Protein AF-A0A1V4U9R3-F1 (afdb_monomer_lite)

Sequence (187 aa):
MICIALEIGVHLFLRTAIGYTHIFYVLLVLAAVWYYQKALYVAGALVAATLATSLFVGDFTWATLLRAAMFLIVTWIVAQISEERDRAKAEILVQKSAIEEKHYVLVGYLAEVALRMKNPIQILHDNMAALLLQLQGDKPDIDSVKMDLAVQISHAEQIMANFRDLNQAIVEEREEIPVAYRDFLTR

Foldseek 3Di:
DVVLVVVVVCLVPDPDDPPPLVVVLVVLLVLLLPPQPVSLVVLVVVLVSLVVSCVVVVVPDPVSVVSSVVSNVSSVVSSVVNVVVVVVVVVVVVVVVVVVVLVVLVVVVVVVVVVVVVVLVVVLVVLVVVLVVLVPDPDRPVVVSVVSVVVSVVSVVVVVVVVVVVVVQCVVCVPDSRPVSVVVVVD

Structure (mmCIF, N/CA/C/O backbone):
data_AF-A0A1V4U9R3-F1
#
_entry.id   AF-A0A1V4U9R3-F1
#
loop_
_atom_site.group_PDB
_atom_site.id
_atom_site.type_symbol
_atom_site.label_atom_id
_atom_site.label_alt_id
_atom_site.label_comp_id
_atom_site.label_asym_id
_atom_site.label_entity_id
_atom_site.label_seq_id
_atom_site.pdbx_PDB_ins_code
_atom_site.Cartn_x
_atom_site.Cartn_y
_atom_site.Cartn_z
_atom_site.occupancy
_atom_site.B_iso_or_equiv
_atom_site.auth_seq_id
_atom_site.auth_comp_id
_atom_site.auth_asym_id
_atom_site.auth_atom_id
_atom_site.pdbx_PDB_model_num
ATOM 1 N N . MET A 1 1 ? 8.422 4.947 -38.667 1.00 43.16 1 MET A N 1
ATOM 2 C CA . MET A 1 1 ? 8.121 5.536 -39.992 1.00 43.16 1 MET A CA 1
ATOM 3 C C . MET A 1 1 ? 8.558 6.996 -40.082 1.00 43.16 1 MET A C 1
ATOM 5 O O . MET A 1 1 ? 9.389 7.286 -40.927 1.00 43.16 1 MET A O 1
ATOM 9 N N . ILE A 1 2 ? 8.110 7.890 -39.188 1.00 50.12 2 ILE A N 1
ATOM 10 C CA . ILE A 1 2 ? 8.485 9.324 -39.219 1.00 50.12 2 ILE A CA 1
ATOM 11 C C . ILE A 1 2 ? 10.000 9.554 -39.020 1.00 50.12 2 ILE A C 1
ATOM 13 O O . ILE A 1 2 ? 10.586 10.338 -39.756 1.00 50.12 2 ILE A O 1
ATOM 17 N N . CYS A 1 3 ? 10.666 8.820 -38.118 1.00 45.16 3 CYS A N 1
ATOM 18 C CA . CYS A 1 3 ? 12.115 8.977 -37.902 1.00 45.16 3 CYS A CA 1
ATOM 19 C C . CYS A 1 3 ? 12.976 8.598 -39.118 1.00 45.16 3 CYS A C 1
ATOM 21 O O . CYS A 1 3 ? 13.955 9.279 -39.393 1.00 45.16 3 CYS A O 1
ATOM 23 N N . ILE A 1 4 ? 12.594 7.554 -39.864 1.00 52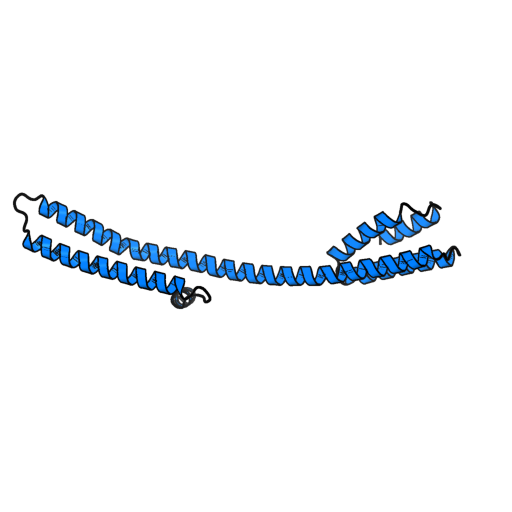.34 4 ILE A N 1
ATOM 24 C CA . ILE A 1 4 ? 13.351 7.072 -41.036 1.00 52.34 4 ILE A CA 1
ATOM 25 C C . ILE A 1 4 ? 13.233 8.075 -42.194 1.00 52.34 4 ILE A C 1
ATOM 27 O O . ILE A 1 4 ? 14.216 8.384 -42.859 1.00 52.34 4 ILE A O 1
ATOM 31 N N . ALA A 1 5 ? 12.036 8.634 -42.405 1.00 58.09 5 ALA A N 1
ATOM 32 C CA . ALA A 1 5 ? 11.817 9.664 -43.418 1.00 58.09 5 ALA A CA 1
ATOM 33 C C . ALA A 1 5 ? 12.579 10.964 -43.099 1.00 58.09 5 ALA A C 1
ATOM 35 O O . ALA A 1 5 ? 13.109 11.608 -44.003 1.00 58.09 5 ALA A O 1
ATOM 36 N N . LEU A 1 6 ? 12.672 11.324 -41.814 1.00 52.56 6 LEU A N 1
ATOM 37 C CA . LEU A 1 6 ? 13.410 12.503 -41.363 1.00 52.56 6 LEU A CA 1
ATOM 38 C C . LEU A 1 6 ? 14.927 12.331 -41.544 1.00 52.56 6 LEU A C 1
ATOM 40 O O . LEU A 1 6 ? 15.599 13.248 -42.007 1.00 52.56 6 LEU A O 1
ATOM 44 N N . GLU A 1 7 ? 15.457 11.148 -41.234 1.00 53.81 7 GLU A N 1
ATOM 45 C CA . GLU A 1 7 ? 16.880 10.827 -41.376 1.00 53.81 7 GLU A CA 1
ATOM 46 C C . GLU A 1 7 ? 17.336 10.891 -42.841 1.00 53.81 7 GLU A C 1
ATOM 48 O O . GLU A 1 7 ? 18.337 11.536 -43.152 1.00 53.81 7 GLU A O 1
ATOM 53 N N . ILE A 1 8 ? 16.547 10.320 -43.757 1.00 57.16 8 ILE A N 1
ATOM 54 C CA . ILE A 1 8 ? 16.810 10.366 -45.203 1.00 57.16 8 ILE A CA 1
ATOM 55 C C . ILE A 1 8 ? 16.731 11.804 -45.737 1.00 57.16 8 ILE A C 1
ATOM 57 O O . ILE A 1 8 ? 17.594 12.226 -46.508 1.00 57.16 8 ILE A O 1
ATOM 61 N N . GLY A 1 9 ? 15.728 12.579 -45.307 1.00 55.88 9 GLY A N 1
ATOM 62 C CA . GLY A 1 9 ? 15.555 13.967 -45.741 1.00 55.88 9 GLY A CA 1
ATOM 63 C C . GLY A 1 9 ? 16.692 14.889 -45.292 1.00 55.88 9 GLY A C 1
ATOM 64 O O . GLY A 1 9 ? 17.119 15.759 -46.047 1.00 55.88 9 GLY A O 1
ATOM 65 N N . VAL A 1 10 ? 17.230 14.682 -44.089 1.00 53.00 10 VAL A N 1
ATOM 66 C CA . VAL A 1 10 ? 18.300 15.531 -43.545 1.00 53.00 10 VAL A CA 1
ATOM 67 C C . VAL A 1 10 ? 19.664 15.174 -44.132 1.00 53.00 10 VAL A C 1
ATOM 69 O O . VAL A 1 10 ? 20.443 16.076 -44.443 1.00 53.00 10 VAL A O 1
ATOM 72 N N . HIS A 1 11 ? 19.934 13.885 -44.366 1.00 55.09 11 HIS A N 1
ATOM 73 C CA . HIS A 1 11 ? 21.211 13.427 -44.921 1.00 55.09 11 HIS A CA 1
ATOM 74 C C . HIS A 1 11 ? 21.429 13.851 -46.384 1.00 55.09 11 HIS A C 1
ATOM 76 O O . HIS A 1 11 ? 22.573 13.973 -46.822 1.00 55.09 11 HIS A O 1
ATOM 82 N N . LEU A 1 12 ? 20.343 14.097 -47.129 1.00 51.84 12 LEU A N 1
ATOM 83 C CA . LEU A 1 12 ? 20.382 14.610 -48.502 1.00 51.84 12 LEU A CA 1
ATOM 84 C C . LEU A 1 12 ? 20.491 16.143 -48.584 1.00 51.84 12 LEU A C 1
ATOM 86 O O . LEU A 1 12 ? 20.897 16.648 -49.628 1.00 51.84 12 LEU A O 1
ATOM 90 N N . PHE A 1 13 ? 20.152 16.886 -47.519 1.00 46.72 13 PHE A N 1
ATOM 91 C CA . PHE A 1 13 ? 20.017 18.349 -47.588 1.00 46.72 13 PHE A CA 1
ATOM 92 C C . PHE A 1 13 ? 21.082 19.135 -46.800 1.00 46.72 13 PHE A C 1
ATOM 94 O O . PHE A 1 13 ? 21.494 20.199 -47.259 1.00 46.72 13 PHE A O 1
ATOM 101 N N . LEU A 1 14 ? 21.578 18.647 -45.651 1.00 48.94 14 LEU A N 1
ATOM 102 C CA . LEU A 1 14 ? 22.520 19.397 -44.800 1.00 48.94 14 LEU A CA 1
ATOM 103 C C . LEU A 1 14 ? 23.829 18.631 -44.544 1.00 48.94 14 LEU A C 1
ATOM 105 O O . LEU A 1 14 ? 23.926 17.749 -43.695 1.00 48.94 14 LEU A O 1
ATOM 109 N N . ARG A 1 15 ? 24.883 19.049 -45.247 1.00 51.69 15 ARG A N 1
ATOM 110 C CA . ARG A 1 15 ? 26.277 18.596 -45.108 1.00 51.69 15 ARG A CA 1
ATOM 111 C C . ARG A 1 15 ? 26.962 19.194 -43.858 1.00 51.69 15 ARG A C 1
ATOM 113 O O . ARG A 1 15 ? 28.050 19.751 -43.967 1.00 51.69 15 ARG A O 1
ATOM 120 N N . THR A 1 16 ? 26.335 19.145 -42.678 1.00 46.62 16 THR A N 1
ATOM 121 C CA . THR A 1 16 ? 26.906 19.667 -41.414 1.00 46.62 16 THR A CA 1
ATOM 122 C C . THR A 1 16 ? 26.631 18.733 -40.228 1.00 46.62 16 THR A C 1
ATOM 124 O O . THR A 1 16 ? 25.497 18.450 -39.858 1.00 46.62 16 THR A O 1
ATOM 127 N N . ALA A 1 17 ? 27.713 18.228 -39.627 1.00 52.41 17 ALA A N 1
ATOM 128 C CA . ALA A 1 17 ? 27.746 16.931 -38.946 1.00 52.41 17 ALA A CA 1
ATOM 129 C C . ALA A 1 17 ? 27.644 16.932 -37.402 1.00 52.41 17 ALA A C 1
ATOM 131 O O . ALA A 1 17 ? 27.826 15.868 -36.812 1.00 52.41 17 ALA A O 1
ATOM 132 N N . ILE A 1 18 ? 27.400 18.062 -36.718 1.00 47.44 18 ILE A N 1
ATOM 133 C CA . ILE A 1 18 ? 27.723 18.151 -35.270 1.00 47.44 18 ILE A CA 1
ATOM 134 C C . ILE A 1 18 ? 26.517 18.426 -34.348 1.00 47.44 18 ILE A C 1
ATOM 136 O O . ILE A 1 18 ? 26.451 17.847 -33.272 1.00 47.44 18 ILE A O 1
ATOM 140 N N . GLY A 1 19 ? 25.520 19.226 -34.744 1.00 47.97 19 GLY A N 1
ATOM 141 C CA . GLY A 1 19 ? 24.385 19.552 -33.852 1.00 47.97 19 GLY A CA 1
ATOM 142 C C . GLY A 1 19 ? 23.264 18.502 -33.799 1.00 47.97 19 GLY A C 1
ATOM 143 O O . GLY A 1 19 ? 22.462 18.482 -32.869 1.00 47.97 19 GLY A O 1
ATOM 144 N N . TYR A 1 20 ? 23.188 17.626 -34.801 1.00 51.69 20 TYR A N 1
ATOM 145 C CA . TYR A 1 20 ? 21.976 16.856 -35.105 1.00 51.69 20 TYR A CA 1
ATOM 146 C C . TYR A 1 20 ? 21.869 15.514 -34.358 1.00 51.69 20 TYR A C 1
ATOM 148 O O . TYR A 1 20 ? 20.779 14.988 -34.142 1.00 51.69 20 TYR A O 1
ATOM 156 N N . THR A 1 21 ? 22.996 14.969 -33.900 1.00 57.72 21 THR A N 1
ATOM 157 C CA . THR A 1 21 ? 23.057 13.677 -33.198 1.00 57.72 21 THR A CA 1
ATOM 158 C C . THR A 1 21 ? 22.351 13.704 -31.843 1.00 57.72 21 THR A C 1
ATOM 160 O O . THR A 1 21 ? 21.792 12.691 -31.430 1.00 57.72 21 THR A O 1
ATOM 163 N N . HIS A 1 22 ? 22.301 14.862 -31.177 1.00 59.75 22 HIS A N 1
ATOM 164 C CA . HIS A 1 22 ? 21.674 15.020 -29.862 1.00 59.75 22 HIS A CA 1
ATOM 165 C C . HIS A 1 22 ? 20.153 14.838 -29.869 1.00 59.75 22 HIS A C 1
ATOM 167 O O . HIS A 1 22 ? 19.611 14.214 -28.957 1.00 59.75 22 HIS A O 1
ATOM 173 N N . ILE A 1 23 ? 19.466 15.307 -30.915 1.00 62.75 23 ILE A N 1
ATOM 174 C CA . ILE A 1 23 ? 18.005 15.175 -31.035 1.00 62.75 23 ILE A CA 1
ATOM 175 C C . ILE A 1 23 ? 17.612 13.699 -31.198 1.00 62.75 23 ILE A C 1
ATOM 177 O O . ILE A 1 23 ? 16.626 13.242 -30.620 1.00 62.75 23 ILE A O 1
ATOM 181 N N . PHE A 1 24 ? 18.428 12.926 -31.917 1.00 64.00 24 PHE A N 1
ATOM 182 C CA . PHE A 1 24 ? 18.205 11.494 -32.101 1.00 64.00 24 PHE A CA 1
ATOM 183 C C . PHE A 1 24 ? 18.354 10.684 -30.808 1.00 64.00 24 PHE A C 1
ATOM 185 O O . PHE A 1 24 ? 17.592 9.739 -30.610 1.00 64.00 24 PHE A O 1
ATOM 192 N N . TYR A 1 25 ? 19.247 11.078 -29.888 1.00 64.94 25 TYR A N 1
ATOM 193 C CA . TYR A 1 25 ? 19.316 10.441 -28.565 1.00 64.94 25 TYR A CA 1
ATOM 194 C C . TYR A 1 25 ? 18.014 10.609 -27.786 1.00 64.94 25 TYR A C 1
ATOM 196 O O . TYR A 1 25 ? 17.513 9.633 -27.239 1.00 64.94 25 TYR A O 1
ATOM 204 N N . VAL A 1 26 ? 17.429 11.810 -27.771 1.00 67.06 26 VAL 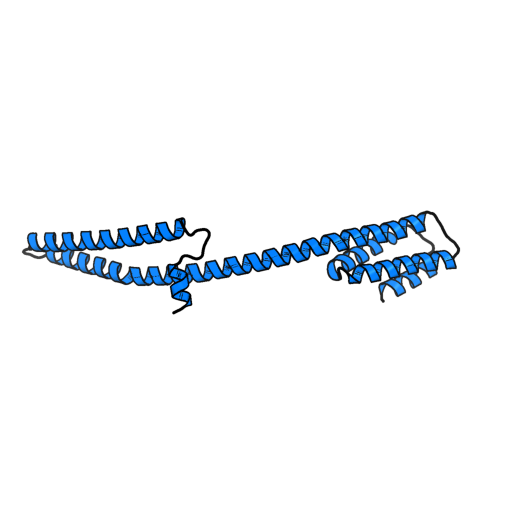A N 1
ATOM 205 C CA . VAL A 1 26 ? 16.173 12.061 -27.044 1.00 67.06 26 VAL A CA 1
ATOM 206 C C . VAL A 1 26 ? 15.026 11.228 -27.622 1.00 67.06 26 VAL A C 1
ATOM 208 O O . VAL A 1 26 ? 14.272 10.621 -26.864 1.00 67.06 26 VAL A O 1
ATOM 211 N N . LEU A 1 27 ? 14.924 11.131 -28.952 1.00 69.06 27 LEU A N 1
ATOM 212 C CA . LEU A 1 27 ? 13.902 10.310 -29.611 1.00 69.06 27 LEU A CA 1
ATOM 213 C C . LEU A 1 27 ? 14.078 8.812 -29.329 1.00 69.06 27 LEU A C 1
ATOM 215 O O . LEU A 1 27 ? 13.090 8.122 -29.084 1.00 69.06 27 LEU A O 1
ATOM 219 N N . LEU A 1 28 ? 15.317 8.311 -29.331 1.00 66.81 28 LEU A N 1
ATOM 220 C CA . LEU A 1 28 ? 15.611 6.910 -29.018 1.00 66.81 28 LEU A CA 1
ATOM 221 C C . LEU A 1 28 ? 15.346 6.581 -27.550 1.00 66.81 28 LEU A C 1
ATOM 223 O O . LEU A 1 28 ? 14.744 5.549 -27.268 1.00 66.81 28 LEU A O 1
ATOM 227 N N . VAL A 1 29 ? 15.728 7.466 -26.626 1.00 68.12 29 VAL A N 1
ATOM 228 C CA . VAL A 1 29 ? 15.437 7.309 -25.194 1.00 68.12 29 VAL A CA 1
ATOM 229 C C . VAL A 1 29 ? 13.927 7.280 -24.966 1.00 68.12 29 VAL A C 1
ATOM 231 O O . VAL A 1 29 ? 13.429 6.382 -24.295 1.00 68.12 29 VAL A O 1
ATOM 234 N N . LEU A 1 30 ? 13.178 8.204 -25.570 1.00 67.12 30 LEU A N 1
ATOM 235 C CA . LEU A 1 30 ? 11.723 8.262 -25.425 1.00 67.12 30 LEU A CA 1
ATOM 236 C C . LEU A 1 30 ? 11.030 7.027 -26.029 1.00 67.12 30 LEU A C 1
ATOM 238 O O . LEU A 1 30 ? 10.098 6.487 -25.435 1.00 67.12 30 LEU A O 1
ATOM 242 N N . ALA A 1 31 ? 11.514 6.538 -27.175 1.00 66.25 31 ALA A N 1
ATOM 243 C CA . ALA A 1 31 ? 11.023 5.306 -27.788 1.00 66.25 31 ALA A CA 1
ATOM 244 C C . ALA A 1 31 ? 11.343 4.061 -26.941 1.00 66.25 31 ALA A C 1
ATOM 246 O O . ALA A 1 31 ? 10.488 3.185 -26.797 1.00 66.25 31 ALA A O 1
ATOM 247 N N . ALA A 1 32 ? 12.543 3.988 -26.361 1.00 66.19 32 ALA A N 1
ATOM 248 C CA . ALA A 1 32 ? 12.971 2.888 -25.501 1.00 66.19 32 ALA A CA 1
ATOM 249 C C . ALA A 1 32 ? 12.182 2.833 -24.184 1.00 66.19 32 ALA A C 1
ATOM 251 O O . ALA A 1 32 ? 11.776 1.749 -23.774 1.00 66.19 32 ALA A O 1
ATOM 252 N N . VAL A 1 33 ? 11.880 3.991 -23.586 1.00 65.88 33 VAL A N 1
ATOM 253 C CA . VAL A 1 33 ? 11.058 4.098 -22.367 1.00 65.88 33 VAL A CA 1
ATOM 254 C C . VAL A 1 33 ? 9.620 3.615 -22.586 1.00 65.88 33 VAL A C 1
ATOM 256 O O . VAL A 1 33 ? 9.011 3.094 -21.659 1.00 65.88 33 VAL A O 1
ATOM 259 N N . TRP A 1 34 ? 9.056 3.773 -23.788 1.00 63.69 34 TRP A N 1
ATOM 260 C CA . TRP A 1 34 ? 7.656 3.405 -24.042 1.00 63.69 34 TRP A CA 1
ATOM 261 C C . TRP A 1 34 ? 7.499 1.991 -24.616 1.00 63.69 34 TRP A C 1
ATOM 263 O O . TRP A 1 34 ? 6.582 1.266 -24.242 1.00 63.69 34 TRP A O 1
ATOM 273 N N . TYR A 1 35 ? 8.360 1.582 -25.551 1.00 63.69 35 TYR A N 1
ATOM 274 C CA . TYR A 1 35 ? 8.131 0.382 -26.370 1.00 63.69 35 TYR A CA 1
ATOM 275 C C . TYR A 1 35 ? 9.051 -0.800 -26.072 1.00 63.69 35 TYR A C 1
ATOM 277 O O . TYR A 1 35 ? 8.957 -1.829 -26.748 1.00 63.69 35 TYR A O 1
ATOM 285 N N . TYR A 1 36 ? 9.886 -0.685 -25.045 1.00 65.56 36 TYR A N 1
ATOM 286 C CA . TYR A 1 36 ? 10.524 -1.805 -24.375 1.00 65.56 36 TYR A CA 1
ATOM 287 C C . TYR A 1 36 ? 11.291 -2.765 -25.316 1.00 65.56 36 TYR A C 1
ATOM 289 O O . TYR A 1 36 ? 12.363 -2.420 -25.811 1.00 65.56 36 TYR A O 1
ATOM 297 N N . GLN A 1 37 ? 10.736 -3.934 -25.665 1.00 58.97 37 GLN A N 1
ATOM 298 C CA . GLN A 1 37 ? 11.368 -4.874 -26.608 1.00 58.97 37 GLN A CA 1
ATOM 299 C C . GLN A 1 37 ? 11.213 -4.479 -28.086 1.00 58.97 37 GLN A C 1
ATOM 301 O O . GLN A 1 37 ? 12.065 -4.802 -28.914 1.00 58.97 37 GLN A O 1
ATOM 306 N N . LYS A 1 38 ? 10.153 -3.746 -28.449 1.00 64.06 38 LYS A N 1
ATOM 307 C CA . LYS A 1 38 ? 9.940 -3.293 -29.836 1.00 64.06 38 LYS A CA 1
ATOM 308 C C . LYS A 1 38 ? 10.831 -2.111 -30.211 1.00 64.06 38 LYS A C 1
ATOM 310 O O . LYS A 1 38 ? 11.093 -1.899 -31.394 1.00 64.06 38 LYS A O 1
ATOM 315 N N . ALA A 1 39 ? 11.340 -1.379 -29.221 1.00 62.47 39 ALA A N 1
ATOM 316 C CA . ALA A 1 39 ? 12.278 -0.281 -29.433 1.00 62.47 39 ALA A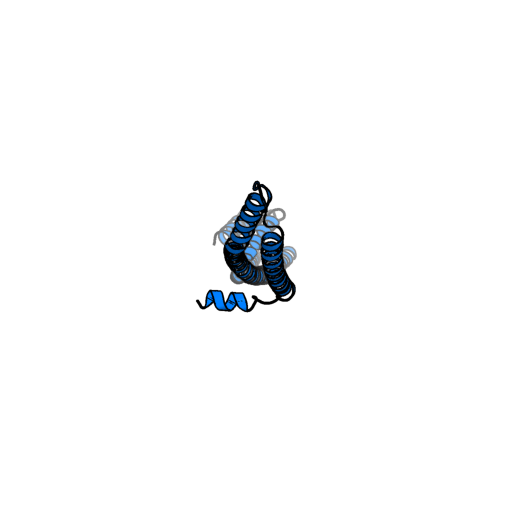 CA 1
ATOM 317 C C . ALA A 1 39 ? 13.630 -0.763 -29.986 1.00 62.47 39 ALA A C 1
ATOM 319 O O . ALA A 1 39 ? 14.242 -0.065 -30.793 1.00 62.47 39 ALA A O 1
ATOM 320 N N . LEU A 1 40 ? 14.052 -1.985 -29.638 1.00 64.94 40 LEU A N 1
ATOM 321 C CA . LEU A 1 40 ? 15.292 -2.578 -30.142 1.00 64.94 40 LEU A CA 1
ATOM 322 C C . LEU A 1 40 ? 15.243 -2.808 -31.663 1.00 64.94 40 LEU A C 1
ATOM 324 O O . LEU A 1 40 ? 16.219 -2.542 -32.360 1.00 64.94 40 LEU A O 1
ATOM 328 N N . TYR A 1 41 ? 14.085 -3.215 -32.200 1.00 67.88 41 TYR A N 1
ATOM 329 C CA . TYR A 1 41 ? 13.881 -3.342 -33.648 1.00 67.88 41 TYR A CA 1
ATOM 330 C C . TYR A 1 41 ? 13.944 -1.988 -34.362 1.00 67.88 41 TYR A C 1
ATOM 332 O O . TYR A 1 41 ? 14.519 -1.886 -35.444 1.00 67.88 41 TYR A O 1
ATOM 340 N N . VAL A 1 42 ? 13.385 -0.936 -33.753 1.00 66.75 42 VAL A N 1
ATOM 341 C CA . VAL A 1 42 ? 13.423 0.425 -34.311 1.00 66.75 42 VAL A CA 1
ATOM 342 C C . VAL A 1 42 ? 14.850 0.973 -34.311 1.00 66.75 42 VAL A C 1
ATOM 344 O O . VAL A 1 42 ? 15.279 1.532 -35.317 1.00 66.75 42 VAL A O 1
ATOM 347 N N . ALA A 1 43 ? 15.602 0.772 -33.229 1.00 65.69 43 ALA A N 1
ATOM 348 C CA . ALA A 1 43 ? 17.001 1.180 -33.150 1.00 65.69 43 ALA A CA 1
ATOM 349 C C . ALA A 1 43 ? 17.890 0.393 -34.120 1.00 65.69 43 ALA A C 1
ATOM 351 O O . ALA A 1 43 ? 18.726 0.989 -34.791 1.00 65.69 43 ALA A O 1
ATOM 352 N N . GLY A 1 44 ? 17.669 -0.918 -34.266 1.00 68.94 44 GLY A N 1
ATOM 353 C CA . GLY A 1 44 ? 18.365 -1.734 -35.262 1.00 68.94 44 GLY A CA 1
ATOM 354 C C . GLY A 1 44 ? 18.103 -1.258 -36.693 1.00 68.94 44 GLY A C 1
ATOM 355 O O . GLY A 1 44 ? 19.042 -1.117 -37.473 1.00 68.94 44 GLY A O 1
ATOM 356 N N . ALA A 1 45 ? 16.850 -0.933 -37.024 1.00 70.75 45 ALA A N 1
ATOM 357 C CA . ALA A 1 45 ? 16.494 -0.376 -38.329 1.00 70.75 45 ALA A CA 1
ATOM 358 C C . ALA A 1 45 ? 17.145 0.994 -38.577 1.00 70.75 45 ALA A C 1
ATOM 360 O O . ALA A 1 45 ? 17.605 1.259 -39.684 1.00 70.75 45 ALA A O 1
ATOM 361 N N . LEU A 1 46 ? 17.218 1.842 -37.548 1.00 67.88 46 LEU A N 1
ATOM 362 C CA . LEU A 1 46 ? 17.848 3.157 -37.635 1.00 67.88 46 LEU A CA 1
ATOM 363 C C . LEU A 1 46 ? 19.368 3.049 -37.834 1.00 67.88 46 LEU A C 1
ATOM 365 O O . LEU A 1 46 ? 19.929 3.710 -38.701 1.00 67.88 46 LEU A O 1
ATOM 369 N N . VAL A 1 47 ? 20.024 2.156 -37.087 1.00 69.31 47 VAL A N 1
ATOM 370 C CA . VAL A 1 47 ? 21.461 1.868 -37.224 1.00 69.31 47 VAL A CA 1
ATOM 371 C C . VAL A 1 47 ? 21.778 1.268 -38.595 1.00 69.31 47 VAL A C 1
ATOM 373 O O . VAL A 1 47 ? 22.767 1.643 -39.222 1.00 69.31 47 VAL A O 1
ATOM 376 N N . ALA A 1 48 ? 20.922 0.379 -39.104 1.00 73.94 48 ALA A N 1
ATOM 377 C CA . ALA A 1 48 ? 21.057 -0.162 -40.452 1.00 73.94 48 ALA A CA 1
ATOM 378 C C . ALA A 1 48 ? 20.879 0.923 -41.528 1.00 73.94 48 ALA A C 1
ATOM 380 O O . ALA A 1 48 ? 21.631 0.941 -42.501 1.00 73.94 48 ALA A O 1
ATOM 381 N N . ALA A 1 49 ? 19.932 1.849 -41.343 1.00 67.44 49 ALA A N 1
ATOM 382 C CA . ALA A 1 49 ? 19.718 2.972 -42.251 1.00 67.44 49 ALA A CA 1
ATOM 383 C C . ALA A 1 49 ? 20.925 3.921 -42.282 1.00 67.44 49 ALA A C 1
ATOM 385 O O . ALA A 1 49 ? 21.364 4.294 -43.368 1.00 67.44 49 ALA A O 1
ATOM 386 N N . THR A 1 50 ? 21.520 4.238 -41.127 1.00 67.81 50 THR A N 1
ATOM 387 C CA . THR A 1 50 ? 22.744 5.061 -41.052 1.00 67.81 50 THR A CA 1
ATOM 388 C C . THR A 1 50 ? 23.951 4.380 -41.685 1.00 67.81 50 THR A C 1
ATOM 390 O O . THR A 1 50 ? 24.779 5.036 -42.319 1.00 67.81 50 THR A O 1
ATOM 393 N N . LEU A 1 51 ? 24.069 3.060 -41.536 1.00 68.75 51 LEU A N 1
ATOM 394 C CA . LEU A 1 51 ? 25.142 2.303 -42.175 1.00 68.75 51 LEU A CA 1
ATOM 395 C C . LEU A 1 51 ? 24.953 2.256 -43.699 1.00 68.75 51 LEU A C 1
ATOM 397 O O . LEU A 1 51 ? 25.909 2.451 -44.448 1.00 68.75 51 LEU A O 1
ATOM 401 N N . ALA A 1 52 ? 23.715 2.059 -44.162 1.00 71.06 52 ALA A N 1
ATOM 402 C CA . ALA A 1 52 ? 23.374 2.049 -45.579 1.00 71.06 52 ALA A CA 1
ATOM 403 C C . ALA A 1 52 ? 23.629 3.413 -46.237 1.00 71.06 52 ALA A C 1
ATOM 405 O O . ALA A 1 52 ? 24.279 3.467 -47.280 1.00 71.06 52 ALA A O 1
ATOM 406 N N . THR A 1 53 ? 23.195 4.522 -45.628 1.00 65.12 53 THR A N 1
ATOM 407 C CA . THR A 1 53 ? 23.474 5.867 -46.161 1.00 65.12 53 THR A CA 1
ATOM 408 C C . THR A 1 53 ? 24.972 6.155 -46.207 1.00 65.12 53 THR A C 1
ATOM 410 O O . THR A 1 53 ? 25.452 6.701 -47.198 1.00 65.12 53 THR A O 1
ATOM 413 N N . SER A 1 54 ? 25.736 5.728 -45.199 1.00 66.12 54 SER A N 1
ATOM 414 C CA . SER A 1 54 ? 27.195 5.883 -45.196 1.00 66.12 54 SER A CA 1
ATOM 415 C C . SER A 1 54 ? 27.880 5.089 -46.315 1.00 66.12 54 SER A C 1
ATOM 417 O O . SER A 1 54 ? 28.788 5.621 -46.954 1.00 66.12 54 SER A O 1
ATOM 419 N N . LEU A 1 55 ? 27.419 3.866 -46.606 1.00 68.75 55 LEU A N 1
ATOM 420 C CA . LEU A 1 55 ? 27.923 3.052 -47.720 1.00 68.75 55 LEU A CA 1
ATOM 421 C C . LEU A 1 55 ? 27.580 3.656 -49.089 1.00 68.75 55 LEU A C 1
ATOM 423 O O . LEU A 1 55 ? 28.428 3.660 -49.977 1.00 68.75 55 LEU A O 1
ATOM 427 N N . PHE A 1 56 ? 26.369 4.198 -49.258 1.00 69.56 56 PHE A N 1
ATOM 428 C CA . PHE A 1 56 ? 25.940 4.830 -50.512 1.00 69.56 56 PHE A CA 1
ATOM 429 C C . PHE A 1 56 ? 26.642 6.165 -50.792 1.00 69.56 56 PHE A C 1
ATOM 431 O O . PHE A 1 56 ? 26.915 6.480 -51.948 1.00 69.56 56 PHE A O 1
ATOM 438 N N . VAL A 1 57 ? 26.934 6.955 -49.755 1.00 67.06 57 VAL A N 1
ATOM 439 C CA . VAL A 1 57 ? 27.602 8.263 -49.884 1.00 67.06 57 VAL A CA 1
ATOM 440 C C . VAL A 1 57 ? 29.131 8.118 -49.966 1.00 67.06 57 VAL A C 1
ATOM 442 O O . VAL A 1 57 ? 29.812 9.039 -50.410 1.00 67.06 57 VAL A O 1
ATOM 445 N N . GLY A 1 58 ? 29.683 6.962 -49.579 1.00 61.12 58 GLY A N 1
ATOM 446 C CA . GLY A 1 58 ? 31.124 6.688 -49.617 1.00 61.12 58 GLY A CA 1
ATOM 447 C C . GLY A 1 58 ? 31.933 7.392 -48.519 1.00 61.12 58 GLY A C 1
ATOM 448 O O . GLY A 1 58 ? 33.158 7.331 -48.529 1.00 61.12 58 GLY A O 1
ATOM 449 N N . ASP A 1 59 ? 31.267 8.035 -47.556 1.00 63.38 59 ASP A N 1
ATOM 450 C CA . ASP A 1 59 ? 31.880 8.820 -46.475 1.00 63.38 59 ASP A CA 1
ATOM 451 C C . ASP A 1 59 ? 32.009 7.977 -45.190 1.00 63.38 59 ASP A C 1
ATOM 453 O O . ASP A 1 59 ? 31.520 8.326 -44.108 1.00 63.38 59 ASP A O 1
ATOM 457 N N . PHE A 1 60 ? 32.597 6.782 -45.334 1.00 64.62 60 PHE A N 1
ATOM 458 C CA . PHE A 1 60 ? 32.805 5.849 -44.226 1.00 64.62 60 PHE A CA 1
ATOM 459 C C . PHE A 1 60 ? 33.911 6.372 -43.307 1.00 64.62 60 PHE A C 1
ATOM 461 O O . PHE A 1 60 ? 35.096 6.078 -43.461 1.00 64.62 60 PHE A O 1
ATOM 468 N N . THR A 1 61 ? 33.505 7.191 -42.344 1.00 69.81 61 THR A N 1
ATOM 469 C CA . THR A 1 61 ? 34.388 7.782 -41.342 1.00 69.81 61 THR A CA 1
ATOM 470 C C . THR A 1 61 ? 34.263 7.054 -40.006 1.00 69.81 61 THR A C 1
ATOM 472 O O . THR A 1 61 ? 33.214 6.511 -39.650 1.00 69.81 61 THR A O 1
ATOM 475 N N . TRP A 1 62 ? 35.334 7.095 -39.208 1.00 73.12 62 TRP A N 1
ATOM 476 C CA . TRP A 1 62 ? 35.356 6.551 -37.842 1.00 73.12 62 TRP A CA 1
ATOM 477 C C . TRP A 1 62 ? 34.236 7.123 -36.950 1.00 73.12 62 TRP A C 1
ATOM 479 O O . TRP A 1 62 ? 33.710 6.443 -36.067 1.00 73.12 62 TRP A O 1
ATOM 489 N N . ALA A 1 63 ? 33.810 8.359 -37.229 1.00 67.06 63 ALA A N 1
ATOM 490 C CA . ALA A 1 63 ? 32.707 9.022 -36.543 1.00 67.06 63 ALA A CA 1
ATOM 491 C C . ALA A 1 63 ? 31.352 8.317 -36.750 1.00 67.06 63 ALA A C 1
ATOM 493 O O . ALA A 1 63 ? 30.549 8.257 -35.817 1.00 67.06 63 ALA A O 1
ATOM 494 N N . THR A 1 64 ? 31.097 7.754 -37.935 1.00 71.19 64 THR A N 1
ATOM 495 C CA . THR A 1 64 ? 29.849 7.031 -38.235 1.00 71.19 64 THR A CA 1
ATOM 496 C C . THR A 1 64 ? 29.774 5.714 -37.470 1.00 71.19 64 THR A C 1
ATOM 498 O O . THR A 1 64 ? 28.730 5.382 -36.907 1.00 71.19 64 THR A O 1
ATOM 501 N N . LEU A 1 65 ? 30.902 5.003 -37.372 1.00 75.19 65 LEU A N 1
ATOM 502 C CA . LEU A 1 65 ? 31.001 3.747 -36.628 1.00 75.19 65 LEU A CA 1
ATOM 50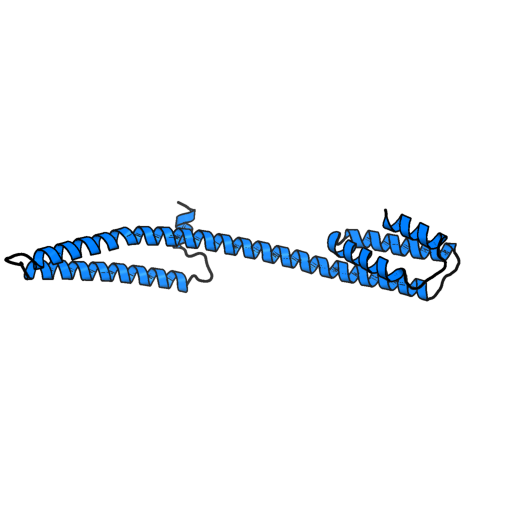3 C C . LEU A 1 65 ? 30.747 3.959 -35.127 1.00 75.19 65 LEU A C 1
ATOM 505 O O . LEU A 1 65 ? 29.930 3.260 -34.528 1.00 75.19 65 LEU A O 1
ATOM 509 N N . LEU A 1 66 ? 31.392 4.969 -34.530 1.00 73.31 66 LEU A N 1
ATOM 510 C CA . LEU A 1 66 ? 31.191 5.324 -33.121 1.00 73.31 66 LEU A CA 1
ATOM 511 C C . LEU A 1 66 ? 29.747 5.751 -32.829 1.00 73.31 66 LEU A C 1
ATOM 513 O O . LEU A 1 66 ? 29.204 5.415 -31.779 1.00 73.31 66 LEU A O 1
ATOM 517 N N . ARG A 1 67 ? 29.100 6.459 -33.760 1.00 71.56 67 ARG A N 1
ATOM 518 C CA . ARG A 1 67 ? 27.705 6.892 -33.622 1.00 71.56 67 ARG A CA 1
ATOM 519 C C . ARG A 1 67 ? 26.734 5.710 -33.641 1.00 71.56 67 ARG A C 1
ATOM 521 O O . ARG A 1 67 ? 25.874 5.625 -32.767 1.00 71.56 67 ARG A O 1
ATOM 528 N N . ALA A 1 68 ? 26.904 4.785 -34.585 1.00 73.94 68 ALA A N 1
ATOM 529 C CA . ALA A 1 68 ? 26.120 3.553 -34.662 1.00 73.94 68 ALA A CA 1
ATOM 530 C C . ALA A 1 68 ? 26.277 2.699 -33.391 1.00 73.94 68 ALA A C 1
ATOM 532 O O . ALA A 1 68 ? 25.285 2.253 -32.812 1.00 73.94 68 ALA A O 1
ATOM 533 N N . ALA A 1 69 ? 27.516 2.543 -32.911 1.00 77.75 69 ALA A N 1
ATOM 534 C CA . ALA A 1 69 ? 27.803 1.820 -31.677 1.00 77.75 69 ALA A CA 1
ATOM 535 C C . ALA A 1 69 ? 27.153 2.488 -30.454 1.00 77.75 69 ALA A C 1
ATOM 537 O O . ALA A 1 69 ? 26.507 1.813 -29.655 1.00 77.75 69 ALA A O 1
ATOM 538 N N . MET A 1 70 ? 27.255 3.816 -30.327 1.00 72.62 70 MET A N 1
ATOM 539 C CA . MET A 1 70 ? 26.648 4.545 -29.211 1.00 72.62 70 MET A CA 1
ATOM 540 C C . MET A 1 70 ? 25.118 4.429 -29.216 1.00 72.62 70 MET A C 1
ATOM 542 O O . MET A 1 70 ? 24.522 4.246 -28.157 1.00 72.62 70 MET A O 1
ATOM 546 N N . PHE A 1 71 ? 24.470 4.495 -30.385 1.00 73.50 71 PHE A N 1
ATOM 547 C CA . PHE A 1 71 ? 23.018 4.321 -30.481 1.00 73.50 71 PHE A CA 1
ATOM 548 C C . PHE A 1 71 ? 22.566 2.919 -30.066 1.00 73.50 71 PHE A C 1
ATOM 550 O O . PHE A 1 71 ? 21.571 2.796 -29.348 1.00 73.50 71 PHE A O 1
ATOM 557 N N . LEU A 1 72 ? 23.311 1.877 -30.447 1.00 76.00 72 LEU A N 1
ATOM 558 C CA . LEU A 1 72 ? 23.054 0.508 -29.996 1.00 76.00 72 LEU A CA 1
ATOM 559 C C . LEU A 1 72 ? 23.198 0.375 -28.477 1.00 76.00 72 LEU A C 1
ATOM 561 O O . LEU A 1 72 ? 22.286 -0.127 -27.825 1.00 76.00 72 LEU A O 1
ATOM 565 N N . ILE A 1 73 ? 24.304 0.870 -27.913 1.00 80.25 73 ILE A N 1
ATOM 566 C CA . ILE A 1 73 ? 24.600 0.752 -26.479 1.00 80.25 73 ILE A CA 1
ATOM 567 C C . ILE A 1 73 ? 23.561 1.504 -25.640 1.00 80.25 73 ILE A C 1
ATOM 569 O O . ILE A 1 73 ? 22.993 0.930 -24.715 1.00 80.25 73 ILE A O 1
ATOM 573 N N . VAL A 1 74 ? 23.270 2.768 -25.968 1.00 76.88 74 VAL A N 1
ATOM 574 C CA . VAL A 1 74 ? 22.318 3.586 -25.198 1.00 76.88 74 VAL A CA 1
ATOM 575 C C . VAL A 1 74 ? 20.912 2.999 -25.269 1.00 76.88 74 VAL A C 1
ATOM 577 O O . VAL A 1 74 ? 20.260 2.870 -24.237 1.00 76.88 74 VAL A O 1
ATOM 580 N N . THR A 1 75 ? 20.451 2.597 -26.458 1.00 75.12 75 THR A N 1
ATOM 581 C CA . THR A 1 75 ? 19.120 1.984 -26.592 1.00 75.12 75 THR A CA 1
ATOM 582 C C . THR A 1 75 ? 19.047 0.681 -25.804 1.00 75.12 75 THR A C 1
ATOM 584 O O . THR A 1 75 ? 18.049 0.437 -25.135 1.00 75.12 75 THR A O 1
ATOM 587 N N . TRP A 1 76 ? 20.099 -0.139 -25.838 1.00 79.19 76 TRP A N 1
ATOM 588 C CA . TRP A 1 76 ? 20.140 -1.395 -25.097 1.00 79.19 76 TRP A CA 1
ATOM 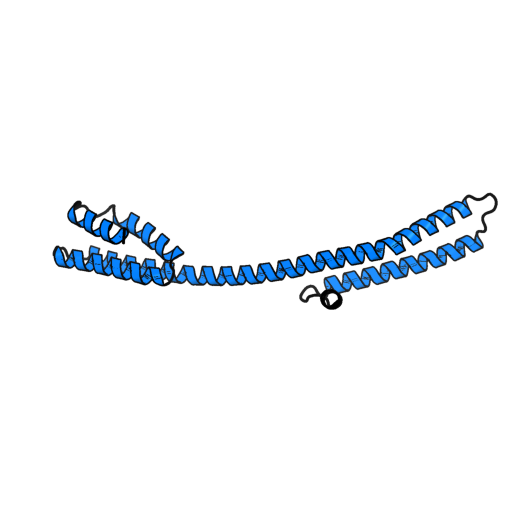589 C C . TRP A 1 76 ? 20.091 -1.181 -23.576 1.00 79.19 76 TRP A C 1
ATOM 591 O O . TRP A 1 76 ? 19.286 -1.824 -22.904 1.00 79.19 76 TRP A O 1
ATOM 601 N N . ILE A 1 77 ? 20.870 -0.230 -23.045 1.00 81.12 77 ILE A N 1
ATOM 602 C CA . ILE A 1 77 ? 20.861 0.127 -21.616 1.00 81.12 77 ILE A CA 1
ATOM 603 C C . ILE A 1 77 ? 19.484 0.656 -21.192 1.00 81.12 77 ILE A C 1
ATOM 605 O O . ILE A 1 77 ? 18.930 0.212 -20.190 1.00 81.12 77 ILE A O 1
ATOM 609 N N . VAL A 1 78 ? 18.913 1.597 -21.950 1.00 76.50 78 VAL A N 1
ATOM 610 C CA . VAL A 1 78 ? 17.617 2.211 -21.612 1.00 76.50 78 VAL A CA 1
ATOM 611 C C . VAL A 1 78 ? 16.479 1.204 -21.732 1.00 76.50 78 VAL A C 1
ATOM 613 O O . VAL A 1 78 ? 15.572 1.231 -20.901 1.00 76.50 78 VAL A O 1
ATOM 616 N N . ALA A 1 79 ? 16.545 0.309 -22.724 1.00 76.75 79 ALA A N 1
ATOM 617 C CA . ALA A 1 79 ? 15.638 -0.819 -22.814 1.00 76.75 79 ALA A CA 1
ATOM 618 C C . ALA A 1 79 ? 15.741 -1.634 -21.525 1.00 76.75 79 ALA A C 1
ATOM 620 O O . ALA A 1 79 ? 14.783 -1.609 -20.784 1.00 76.75 79 ALA A O 1
ATOM 621 N N . GLN A 1 80 ? 16.891 -2.215 -21.169 1.00 75.00 80 GLN A N 1
ATOM 622 C CA . GLN A 1 80 ? 17.035 -3.022 -19.942 1.00 75.00 80 GLN A CA 1
ATOM 623 C C . GLN A 1 80 ? 16.498 -2.337 -18.670 1.00 75.00 80 GLN A C 1
ATOM 625 O O . GLN A 1 80 ? 15.706 -2.928 -17.937 1.00 75.00 80 GLN A O 1
ATOM 630 N N . ILE A 1 81 ? 16.847 -1.064 -18.449 1.00 79.50 81 ILE A N 1
ATOM 6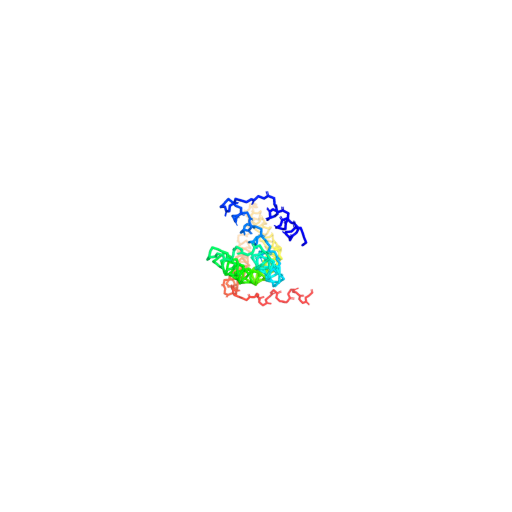31 C CA . ILE A 1 81 ? 16.387 -0.295 -17.278 1.00 79.50 81 ILE A CA 1
ATOM 632 C C . ILE A 1 81 ? 14.860 -0.221 -17.216 1.00 79.50 81 ILE A C 1
ATOM 634 O O . ILE A 1 81 ? 14.269 -0.252 -16.134 1.00 79.50 81 ILE A O 1
ATOM 638 N N . SER A 1 82 ? 14.190 -0.093 -18.358 1.00 76.62 82 SER A N 1
ATOM 639 C CA . SER A 1 82 ? 12.743 0.050 -18.354 1.00 76.62 82 SER A CA 1
ATOM 640 C C . SER A 1 82 ? 12.013 -1.272 -17.983 1.00 76.62 82 SER A C 1
ATOM 642 O O . SER A 1 82 ? 10.866 -1.168 -17.556 1.00 76.62 82 SER A O 1
ATOM 644 N N . GLU A 1 83 ? 12.622 -2.483 -18.064 1.00 75.56 83 GLU A N 1
ATOM 645 C CA . GLU A 1 83 ? 11.933 -3.760 -17.700 1.00 75.56 83 GLU A CA 1
ATOM 646 C C . GLU A 1 83 ? 11.883 -3.800 -16.216 1.00 75.56 83 GLU A C 1
ATOM 648 O O . GLU A 1 83 ? 10.853 -4.097 -15.623 1.00 75.56 83 GLU A O 1
ATOM 653 N N . GLU A 1 84 ? 13.063 -3.570 -15.647 1.00 75.12 84 GLU A N 1
ATOM 654 C CA . GLU A 1 84 ? 13.293 -3.656 -14.229 1.00 75.12 84 GLU A CA 1
ATOM 655 C C . GLU A 1 84 ? 12.364 -2.663 -13.545 1.00 75.12 84 GLU A C 1
ATOM 657 O O . GLU A 1 84 ? 11.695 -3.007 -12.574 1.00 75.12 84 GLU A O 1
ATOM 662 N N . ARG A 1 85 ? 12.208 -1.465 -14.125 1.00 70.88 85 ARG A N 1
ATOM 663 C CA . ARG A 1 85 ? 11.262 -0.467 -13.631 1.00 70.88 85 ARG A CA 1
ATOM 664 C C . ARG A 1 85 ? 9.799 -0.878 -13.744 1.00 70.88 85 ARG A C 1
ATOM 666 O O . ARG A 1 85 ? 9.065 -0.620 -12.792 1.00 70.88 85 ARG A O 1
ATOM 673 N N . ASP A 1 86 ? 9.349 -1.450 -14.857 1.00 76.88 86 ASP A N 1
ATOM 674 C CA . ASP A 1 86 ? 7.937 -1.829 -14.999 1.00 76.88 86 ASP A CA 1
ATOM 675 C C . ASP A 1 86 ? 7.580 -3.068 -14.173 1.00 76.88 86 ASP A C 1
ATOM 677 O O . ASP A 1 86 ? 6.518 -3.088 -13.548 1.00 76.88 86 ASP A O 1
ATOM 681 N N . ARG A 1 87 ? 8.486 -4.047 -14.057 1.00 76.44 87 ARG A N 1
ATOM 682 C CA . ARG A 1 87 ? 8.317 -5.183 -13.137 1.00 76.44 87 ARG A CA 1
ATOM 683 C C . ARG A 1 87 ? 8.282 -4.719 -11.684 1.00 76.44 87 ARG A C 1
ATOM 685 O O . ARG A 1 87 ? 7.337 -5.049 -10.974 1.00 76.44 87 ARG A O 1
ATOM 692 N N . ALA A 1 88 ? 9.228 -3.872 -11.273 1.00 74.69 88 ALA A N 1
ATOM 693 C CA . ALA A 1 88 ? 9.249 -3.325 -9.918 1.00 74.69 88 ALA A CA 1
ATOM 694 C C . ALA A 1 88 ? 7.980 -2.516 -9.605 1.00 74.69 88 ALA A C 1
ATOM 696 O O . ALA A 1 88 ? 7.413 -2.634 -8.522 1.00 74.69 88 ALA A O 1
ATOM 697 N N . LYS A 1 89 ? 7.479 -1.716 -10.556 1.00 77.25 89 LYS A N 1
ATOM 698 C CA . LYS A 1 89 ? 6.208 -0.995 -10.385 1.00 77.25 89 LYS A CA 1
ATOM 699 C C . LYS A 1 89 ? 5.012 -1.936 -10.270 1.00 77.25 89 LYS A C 1
ATOM 701 O O . LYS A 1 89 ? 4.132 -1.660 -9.459 1.00 77.25 89 LYS A O 1
ATOM 706 N N . ALA A 1 90 ? 4.958 -3.000 -11.070 1.00 79.81 90 ALA A N 1
ATOM 707 C CA . ALA A 1 90 ? 3.869 -3.970 -11.015 1.00 79.81 90 ALA A CA 1
ATOM 708 C C . ALA A 1 90 ? 3.830 -4.683 -9.656 1.00 79.81 90 ALA A C 1
ATOM 710 O O . ALA A 1 90 ? 2.765 -4.772 -9.047 1.00 79.81 90 ALA A O 1
ATOM 711 N N . GLU A 1 91 ? 4.986 -5.101 -9.137 1.00 82.50 91 GLU A N 1
ATOM 712 C CA . GLU A 1 91 ? 5.098 -5.697 -7.801 1.00 82.50 91 GLU A CA 1
ATOM 713 C C . GLU A 1 91 ? 4.645 -4.727 -6.704 1.00 82.50 91 GLU A C 1
ATOM 715 O O . GLU A 1 91 ? 3.843 -5.096 -5.846 1.00 82.50 91 GLU A O 1
ATOM 720 N N . ILE A 1 92 ? 5.076 -3.462 -6.769 1.00 83.75 92 ILE A N 1
ATOM 721 C CA . ILE A 1 92 ? 4.653 -2.424 -5.817 1.00 83.75 92 ILE A CA 1
ATOM 722 C C . ILE A 1 92 ? 3.140 -2.188 -5.889 1.00 83.75 92 ILE A C 1
ATOM 724 O O . ILE A 1 92 ? 2.502 -2.015 -4.852 1.00 83.75 92 ILE A O 1
ATOM 728 N N . LEU A 1 93 ? 2.543 -2.176 -7.085 1.00 85.31 93 LEU A N 1
ATOM 729 C CA . LEU A 1 93 ? 1.103 -1.965 -7.248 1.00 85.31 93 LEU A CA 1
ATOM 730 C C . LEU A 1 93 ? 0.301 -3.112 -6.620 1.00 85.31 93 LEU A C 1
ATOM 732 O O . LEU A 1 93 ? -0.665 -2.860 -5.900 1.00 85.31 93 LEU A O 1
ATOM 736 N N . VAL A 1 94 ? 0.734 -4.357 -6.845 1.00 84.69 94 VAL A N 1
ATOM 737 C CA . VAL A 1 94 ? 0.121 -5.546 -6.239 1.00 84.69 94 VAL A CA 1
ATOM 738 C C . VAL A 1 94 ? 0.242 -5.483 -4.716 1.00 84.69 94 VAL A C 1
ATOM 740 O O . VAL A 1 94 ? -0.764 -5.621 -4.019 1.00 84.69 94 VAL A O 1
ATOM 743 N N . GLN A 1 95 ? 1.427 -5.172 -4.184 1.00 80.81 95 GLN A N 1
ATOM 744 C CA . GLN A 1 95 ? 1.622 -5.006 -2.740 1.00 80.81 95 GLN A CA 1
ATOM 745 C C . GLN A 1 95 ? 0.748 -3.886 -2.161 1.00 80.81 95 GLN A C 1
ATOM 747 O O . GLN A 1 95 ? 0.118 -4.075 -1.122 1.00 80.81 95 GLN A O 1
ATOM 752 N N . LYS A 1 96 ? 0.651 -2.740 -2.844 1.00 81.38 96 LYS A N 1
ATOM 753 C CA . LYS A 1 96 ? -0.186 -1.611 -2.414 1.00 81.38 96 LYS A CA 1
ATOM 754 C C . LYS A 1 96 ? -1.662 -1.996 -2.364 1.00 81.38 96 LYS A C 1
ATOM 756 O O . LYS A 1 96 ? -2.321 -1.678 -1.381 1.00 81.38 96 LYS A O 1
ATOM 761 N N . SER A 1 97 ? -2.154 -2.714 -3.376 1.00 79.75 97 SER A N 1
ATOM 762 C CA . SER A 1 97 ? -3.543 -3.188 -3.403 1.00 79.75 97 SER A CA 1
ATOM 763 C C . SER A 1 97 ? -3.852 -4.145 -2.246 1.00 79.75 97 SER A C 1
ATOM 765 O O . SER A 1 97 ? -4.865 -3.979 -1.574 1.00 79.75 97 SER A O 1
ATOM 767 N N . ALA A 1 98 ? -2.930 -5.060 -1.925 1.00 79.44 98 ALA A N 1
ATOM 768 C CA . ALA A 1 98 ? -3.082 -5.975 -0.796 1.00 79.44 98 ALA A CA 1
ATOM 769 C C . ALA A 1 98 ? -3.075 -5.243 0.560 1.00 79.44 98 ALA A C 1
ATOM 771 O O . ALA A 1 98 ? -3.782 -5.633 1.487 1.00 79.44 98 ALA A O 1
ATOM 772 N N . ILE A 1 99 ? -2.289 -4.170 0.695 1.00 77.75 99 ILE A N 1
ATOM 773 C CA . ILE A 1 99 ? -2.279 -3.332 1.904 1.00 77.75 99 ILE A CA 1
ATOM 774 C C . ILE A 1 99 ? -3.588 -2.540 2.034 1.00 77.75 99 ILE A C 1
ATOM 776 O O . ILE A 1 99 ? -4.140 -2.459 3.131 1.00 77.75 99 ILE A O 1
ATOM 780 N N . GLU A 1 100 ? -4.099 -1.972 0.938 1.00 77.56 100 GLU A N 1
ATOM 781 C CA . GLU A 1 100 ? -5.365 -1.225 0.937 1.00 77.56 100 GLU A CA 1
ATOM 782 C C . GLU A 1 100 ? -6.558 -2.116 1.302 1.00 77.56 100 GLU A C 1
ATOM 784 O O . GLU A 1 100 ? -7.393 -1.709 2.110 1.00 77.56 100 GLU A O 1
ATOM 789 N N . GLU A 1 101 ? -6.606 -3.347 0.788 1.00 80.06 101 GLU A N 1
ATOM 790 C CA . GLU A 1 101 ? -7.637 -4.328 1.143 1.00 80.06 101 GLU A CA 1
ATOM 791 C C . GLU A 1 101 ? -7.610 -4.655 2.643 1.00 80.06 101 GLU A C 1
ATOM 793 O O . GLU A 1 101 ? -8.633 -4.545 3.325 1.00 80.06 101 GLU A O 1
ATOM 798 N N . LYS A 1 102 ? -6.423 -4.952 3.195 1.00 77.88 102 LYS A N 1
ATOM 799 C CA . LYS A 1 102 ? -6.246 -5.167 4.641 1.00 77.88 102 LYS A CA 1
ATOM 800 C C . LYS A 1 102 ? -6.700 -3.954 5.460 1.00 77.88 102 LYS A C 1
ATOM 802 O O . LYS A 1 102 ? -7.339 -4.121 6.497 1.00 77.88 102 LYS A O 1
ATOM 807 N N . HIS A 1 103 ? -6.393 -2.738 5.002 1.00 73.56 103 HIS A N 1
ATOM 808 C CA . HIS A 1 103 ? -6.787 -1.508 5.688 1.00 73.56 103 HIS A CA 1
ATOM 809 C C . HIS A 1 103 ? -8.307 -1.300 5.688 1.00 73.56 103 HIS A C 1
ATOM 811 O O . HIS A 1 103 ? -8.879 -0.981 6.728 1.00 73.56 103 HIS A O 1
ATOM 817 N N . TYR A 1 104 ? -8.973 -1.515 4.550 1.00 75.81 104 TYR A N 1
ATOM 818 C CA . TYR A 1 104 ? -10.429 -1.397 4.442 1.00 75.81 104 TYR A CA 1
ATOM 819 C C . TYR A 1 104 ? -11.147 -2.371 5.385 1.00 75.81 104 TYR A C 1
ATOM 821 O O . TYR A 1 104 ? -12.043 -1.974 6.134 1.00 75.81 104 TYR A O 1
ATOM 829 N N . VAL A 1 105 ? -10.700 -3.629 5.404 1.00 77.88 105 VAL A N 1
ATOM 830 C CA . VAL A 1 105 ? -11.239 -4.665 6.294 1.00 77.88 105 VAL A CA 1
ATOM 831 C C . VAL A 1 105 ? -11.019 -4.299 7.766 1.00 77.88 105 VAL A C 1
ATOM 833 O O . VAL A 1 105 ? -11.945 -4.414 8.572 1.00 77.88 105 VAL A O 1
ATOM 836 N N . LEU A 1 106 ? -9.834 -3.785 8.117 1.00 77.25 106 LEU A N 1
ATOM 837 C CA . LEU A 1 106 ? -9.527 -3.341 9.478 1.00 77.25 106 LEU A CA 1
ATOM 838 C C . LEU A 1 106 ? -10.476 -2.238 9.955 1.00 77.25 106 LEU A C 1
ATOM 840 O O . LEU A 1 106 ? -11.015 -2.309 11.058 1.00 77.25 106 LEU A O 1
ATOM 844 N N . VAL A 1 107 ? -10.701 -1.231 9.112 1.00 78.19 107 VAL A N 1
ATOM 845 C CA . VAL A 1 107 ? -11.613 -0.124 9.419 1.00 78.19 107 VAL A CA 1
ATOM 846 C C . VAL A 1 107 ? -13.045 -0.630 9.624 1.00 78.19 107 VAL A C 1
ATOM 848 O O . VAL A 1 107 ? -13.710 -0.187 10.560 1.00 78.19 107 VAL A O 1
ATOM 851 N N . GLY A 1 108 ? -13.509 -1.581 8.806 1.00 80.44 108 GLY A N 1
ATOM 852 C CA . GLY A 1 108 ? -14.837 -2.187 8.946 1.00 80.44 108 GLY A CA 1
ATOM 853 C C . GLY A 1 108 ? -15.026 -2.921 10.277 1.00 80.44 108 GLY A C 1
ATOM 854 O O . GLY A 1 108 ? -16.001 -2.677 10.988 1.00 80.44 108 GLY A O 1
ATOM 855 N N . TYR A 1 109 ? -14.059 -3.753 10.659 1.00 80.69 109 TYR A N 1
ATOM 856 C CA . TYR A 1 109 ? -14.090 -4.455 11.943 1.00 80.69 109 TYR A CA 1
ATOM 857 C C . TYR A 1 109 ? -14.018 -3.496 13.137 1.00 80.69 109 TYR A C 1
ATOM 859 O O . TYR A 1 109 ? -14.791 -3.630 14.083 1.00 80.69 109 TYR A O 1
ATOM 867 N N . LEU A 1 110 ? -13.142 -2.483 13.091 1.00 77.25 110 LEU A N 1
ATOM 868 C CA . LEU A 1 110 ? -13.070 -1.463 14.142 1.00 77.25 110 LEU A CA 1
ATOM 869 C C . LEU A 1 110 ? -14.400 -0.716 14.294 1.00 77.25 110 LEU A C 1
ATOM 871 O O . LEU A 1 110 ? -14.828 -0.454 15.418 1.00 77.25 110 LEU A O 1
ATOM 875 N N . ALA A 1 111 ? -15.077 -0.408 13.185 1.00 78.56 111 ALA A N 1
ATOM 876 C CA . ALA A 1 111 ? -16.401 0.203 13.215 1.00 78.56 111 ALA A CA 1
ATOM 877 C C . ALA A 1 111 ? -17.447 -0.723 13.861 1.00 78.56 111 ALA A C 1
ATOM 879 O O . ALA A 1 111 ? -18.254 -0.269 14.673 1.00 78.56 111 ALA A O 1
ATOM 880 N N . GLU A 1 112 ? -17.415 -2.022 13.557 1.00 80.75 112 GLU A N 1
ATOM 881 C CA . GLU A 1 112 ? -18.306 -3.002 14.179 1.00 80.75 112 GLU A CA 1
ATOM 882 C C . GLU A 1 112 ? -18.054 -3.128 15.688 1.00 80.75 112 GLU A C 1
ATOM 884 O O . GLU A 1 112 ? -18.994 -3.072 16.484 1.00 80.75 112 GLU A O 1
ATOM 889 N N . VAL A 1 113 ? -16.794 -3.255 16.105 1.00 79.94 113 VAL A N 1
ATOM 890 C CA . VAL A 1 113 ? -16.432 -3.337 17.524 1.00 79.94 113 VAL A CA 1
ATOM 891 C C . VAL A 1 113 ? -16.831 -2.061 18.264 1.00 79.94 113 VAL A C 1
ATOM 893 O O . VAL A 1 113 ? -17.412 -2.140 19.348 1.00 79.94 113 VAL A O 1
ATOM 896 N N . ALA A 1 114 ? -16.610 -0.888 17.667 1.00 78.69 114 ALA A N 1
ATOM 897 C CA . ALA A 1 114 ? -17.047 0.382 18.239 1.00 78.69 114 ALA A CA 1
ATOM 898 C C . ALA A 1 114 ? -18.575 0.429 18.435 1.00 78.69 114 ALA A C 1
ATOM 900 O O . ALA A 1 114 ? -19.054 0.877 19.479 1.00 78.69 114 ALA A O 1
ATOM 901 N N . LEU A 1 115 ? -19.354 -0.090 17.479 1.00 81.12 115 LEU A N 1
ATOM 902 C CA . LEU A 1 115 ? -20.809 -0.213 17.618 1.00 81.12 115 LEU A CA 1
ATOM 903 C C . LEU A 1 115 ? -21.205 -1.197 18.723 1.00 81.12 115 LEU A C 1
ATOM 905 O O . LEU A 1 115 ? -22.109 -0.901 19.505 1.00 81.12 115 LEU A O 1
ATOM 909 N N . ARG A 1 116 ? -20.519 -2.338 18.836 1.00 81.19 116 ARG A N 1
ATOM 910 C CA . ARG A 1 116 ? -20.759 -3.319 19.906 1.00 81.19 116 ARG A CA 1
ATOM 911 C C . ARG A 1 116 ? -20.439 -2.752 21.289 1.00 81.19 116 ARG A C 1
ATOM 913 O O . ARG A 1 116 ? -21.141 -3.078 22.239 1.00 81.19 116 ARG A O 1
ATOM 920 N N . MET A 1 117 ? -19.439 -1.877 21.401 1.00 80.44 117 MET A N 1
ATOM 921 C CA . MET A 1 117 ? -19.100 -1.175 22.645 1.00 80.44 117 MET A CA 1
ATOM 922 C C . MET A 1 117 ? -20.104 -0.082 23.021 1.00 80.44 117 MET A C 1
ATOM 924 O O . MET A 1 117 ? -20.272 0.208 24.205 1.00 80.44 117 MET A O 1
ATOM 928 N N . LYS A 1 118 ? -20.802 0.512 22.048 1.00 83.00 118 LYS A N 1
ATOM 929 C CA . LYS A 1 118 ? -21.768 1.589 22.302 1.00 83.00 118 LYS A CA 1
ATOM 930 C C . LYS A 1 118 ? -22.846 1.176 23.309 1.00 83.00 118 LYS A C 1
ATOM 932 O O . LYS A 1 118 ? -23.126 1.924 24.240 1.00 83.00 118 LYS A O 1
ATOM 937 N N . ASN A 1 119 ? -23.421 -0.012 23.139 1.00 82.75 119 ASN A N 1
ATOM 938 C CA . ASN A 1 119 ? -24.507 -0.503 23.990 1.00 82.75 119 ASN A CA 1
ATOM 939 C C . ASN A 1 119 ? -24.106 -0.678 25.467 1.00 82.75 119 ASN A C 1
ATOM 941 O O . ASN A 1 119 ? -24.765 -0.081 26.316 1.00 82.75 119 ASN A O 1
ATOM 945 N N . PRO A 1 120 ? -23.053 -1.441 25.821 1.00 82.81 120 PRO A N 1
ATOM 946 C CA . PRO A 1 120 ? -22.662 -1.604 27.218 1.00 82.81 120 PRO A CA 1
ATOM 947 C C . PRO A 1 120 ? -22.221 -0.284 27.865 1.00 82.81 120 PRO A C 1
ATOM 949 O O . PRO A 1 120 ? -22.515 -0.065 29.035 1.00 82.81 120 PRO A O 1
ATOM 952 N N . ILE A 1 121 ? -21.595 0.630 27.111 1.00 85.75 121 ILE A N 1
ATOM 953 C CA . ILE A 1 121 ? -21.236 1.967 27.616 1.00 85.75 121 ILE A CA 1
ATOM 954 C C . ILE A 1 121 ? -22.489 2.789 27.936 1.00 85.75 121 ILE A C 1
ATOM 956 O O . ILE A 1 121 ? -22.552 3.434 28.981 1.00 85.75 121 ILE A O 1
ATOM 960 N N . GLN A 1 122 ? -23.497 2.749 27.063 1.00 86.94 122 GLN A N 1
ATOM 961 C CA . GLN A 1 122 ? -24.762 3.443 27.290 1.00 86.94 122 GLN A CA 1
ATOM 962 C C . GLN A 1 122 ? -25.503 2.874 28.509 1.00 86.94 122 GLN A C 1
ATOM 964 O O . GLN A 1 122 ? -25.962 3.634 29.354 1.00 86.94 122 GLN A O 1
ATOM 969 N N . ILE A 1 123 ? -25.530 1.547 28.659 1.00 86.56 123 ILE A N 1
ATOM 970 C CA . ILE A 1 123 ? -26.111 0.879 29.832 1.00 86.56 123 ILE A CA 1
ATOM 971 C C . ILE A 1 123 ? -25.385 1.298 31.115 1.00 86.56 123 ILE A C 1
ATOM 973 O O . ILE A 1 123 ? -26.029 1.585 32.123 1.00 86.56 123 ILE A O 1
ATOM 977 N N . LEU A 1 124 ? -24.051 1.348 31.100 1.00 86.00 124 LEU A N 1
ATOM 978 C CA . LEU A 1 124 ? -23.269 1.779 32.258 1.00 86.00 124 LEU A CA 1
ATOM 979 C C . LEU A 1 124 ? -23.599 3.231 32.633 1.00 86.00 124 LEU A C 1
ATOM 981 O O . LEU A 1 124 ? -23.851 3.519 33.800 1.00 86.00 124 LEU A O 1
ATOM 985 N N . HIS A 1 125 ? -23.669 4.127 31.645 1.00 88.31 125 HIS A N 1
ATOM 986 C CA . HIS A 1 125 ? -24.062 5.521 31.847 1.00 88.31 125 HIS A CA 1
ATOM 987 C C . HIS A 1 125 ? -25.459 5.647 32.473 1.00 88.31 125 HIS A C 1
ATOM 989 O O . HIS A 1 125 ? -25.619 6.329 33.485 1.00 88.31 125 HIS A O 1
ATOM 995 N N . ASP A 1 126 ? -26.457 4.969 31.907 1.00 89.00 126 ASP A N 1
ATOM 996 C CA . ASP A 1 126 ? -27.848 5.073 32.358 1.00 89.00 126 ASP A CA 1
ATOM 997 C C . ASP A 1 126 ? -28.019 4.518 33.779 1.00 89.00 126 ASP A C 1
ATOM 999 O O . ASP A 1 126 ? -28.705 5.115 34.611 1.00 89.00 126 ASP A O 1
ATOM 1003 N N . ASN A 1 127 ? -27.321 3.427 34.100 1.00 86.31 127 ASN A N 1
ATOM 1004 C CA . ASN A 1 127 ? -27.318 2.869 35.448 1.00 86.31 127 ASN A CA 1
ATOM 1005 C C . ASN A 1 127 ? -26.596 3.774 36.457 1.00 86.31 127 ASN A C 1
ATOM 1007 O O . ASN A 1 127 ? -27.084 3.957 37.571 1.00 86.31 127 ASN A O 1
ATOM 1011 N N . MET A 1 128 ? -25.464 4.384 36.084 1.00 86.12 128 MET A N 1
ATOM 1012 C CA . MET A 1 128 ? -24.797 5.381 36.933 1.00 86.12 128 MET A CA 1
ATOM 1013 C C . MET A 1 128 ? -25.704 6.591 37.196 1.00 86.12 128 MET A C 1
ATOM 1015 O O . MET A 1 128 ? -25.767 7.083 38.324 1.00 86.12 128 MET A O 1
ATOM 1019 N N . ALA A 1 129 ? -26.440 7.054 36.180 1.00 88.38 129 ALA A N 1
ATOM 1020 C CA . ALA A 1 129 ? -27.406 8.140 36.325 1.00 88.38 129 ALA A CA 1
ATOM 1021 C C . ALA A 1 129 ? -28.556 7.763 37.276 1.00 88.38 129 ALA A C 1
ATOM 1023 O O . ALA A 1 129 ? -28.961 8.580 38.106 1.00 88.38 129 ALA A O 1
ATOM 1024 N N . ALA A 1 130 ? -29.041 6.518 37.212 1.00 85.88 130 ALA A N 1
ATOM 1025 C CA . ALA A 1 130 ? -30.057 6.006 38.129 1.00 85.88 130 ALA A CA 1
ATOM 1026 C C . ALA A 1 130 ? -29.560 5.956 39.587 1.00 85.88 130 ALA A C 1
ATOM 1028 O O . ALA A 1 130 ? -30.280 6.388 40.490 1.00 85.88 130 ALA A O 1
ATOM 1029 N N . LEU A 1 131 ? -28.318 5.513 39.817 1.00 85.12 131 LEU A N 1
ATOM 1030 C CA . LEU A 1 131 ? -27.712 5.486 41.156 1.00 85.12 131 LEU A CA 1
ATOM 1031 C C . LEU A 1 131 ? -27.543 6.889 41.745 1.00 85.12 131 LEU A C 1
ATOM 1033 O O . LEU A 1 131 ? -27.814 7.099 42.928 1.00 85.12 131 LEU A O 1
ATOM 1037 N N . LEU A 1 132 ? -27.151 7.874 40.929 1.00 81.69 132 LEU A N 1
ATOM 1038 C CA . LEU A 1 132 ? -27.081 9.273 41.363 1.00 81.69 132 LEU A CA 1
ATOM 1039 C C . LEU A 1 132 ? -28.444 9.805 41.813 1.00 81.69 132 LEU A C 1
ATOM 1041 O O . LEU A 1 132 ? -28.523 10.522 42.809 1.00 81.69 132 LEU A O 1
ATOM 1045 N N . LEU A 1 133 ? -29.514 9.435 41.112 1.00 84.12 133 LEU A N 1
ATOM 1046 C CA . LEU A 1 133 ? -30.871 9.862 41.443 1.00 84.12 133 LEU A CA 1
ATOM 1047 C C . LEU A 1 133 ? -31.363 9.217 42.750 1.00 84.12 133 LEU A C 1
ATOM 1049 O O . LEU A 1 133 ? -31.971 9.896 43.575 1.00 84.12 133 LEU A O 1
ATOM 1053 N N . GLN A 1 134 ? -31.032 7.942 42.987 1.00 82.19 134 GLN A N 1
ATOM 1054 C CA . GLN A 1 134 ? -31.301 7.258 44.259 1.00 82.19 134 GLN A CA 1
ATOM 1055 C C . GLN A 1 134 ? -30.530 7.878 45.433 1.00 82.19 134 GLN A C 1
ATOM 1057 O O . GLN A 1 134 ? -31.093 8.045 46.514 1.00 82.19 134 GLN A O 1
ATOM 1062 N N . LEU A 1 135 ? -29.269 8.268 45.219 1.00 81.19 135 LEU A N 1
ATOM 1063 C CA . LEU A 1 135 ? -28.434 8.943 46.220 1.00 81.19 135 LEU A CA 1
ATOM 1064 C C . LEU A 1 135 ? -28.941 10.346 46.588 1.00 81.19 135 LEU A C 1
ATOM 1066 O O . LEU A 1 135 ? -28.717 10.793 47.710 1.00 81.19 135 LEU A O 1
ATOM 1070 N N . GLN A 1 136 ? -29.611 11.036 45.662 1.00 83.00 136 GLN A N 1
ATOM 1071 C CA . GLN A 1 136 ? -30.197 12.366 45.879 1.00 83.00 136 GLN A CA 1
ATOM 1072 C C . GLN A 1 136 ? -31.593 12.329 46.528 1.00 83.00 136 GLN A C 1
ATOM 1074 O O . GLN A 1 136 ? -32.142 13.385 46.844 1.00 83.00 136 GLN A O 1
ATOM 1079 N N . GLY A 1 137 ? -32.183 11.145 46.720 1.00 78.44 137 GLY A N 1
ATOM 1080 C CA . GLY A 1 137 ? -33.489 10.987 47.359 1.00 78.44 137 GLY A CA 1
ATOM 1081 C C . GLY A 1 137 ? -33.483 11.328 48.856 1.00 78.44 137 GLY A C 1
ATOM 1082 O O . GLY A 1 137 ? -32.458 11.251 49.522 1.00 78.44 137 GLY A O 1
ATOM 1083 N N . ASP A 1 138 ? -34.658 11.654 49.405 1.00 67.81 138 ASP A N 1
ATOM 1084 C CA . ASP A 1 138 ? -34.855 12.087 50.806 1.00 67.81 138 ASP A CA 1
ATOM 1085 C C . ASP A 1 138 ? -34.488 11.000 51.851 1.00 67.81 138 ASP A C 1
ATOM 1087 O O . ASP A 1 138 ? -34.189 11.295 53.007 1.00 67.81 138 ASP A O 1
ATOM 1091 N N . LYS A 1 139 ? -34.455 9.723 51.434 1.00 73.88 139 LYS A N 1
ATOM 1092 C CA . LYS A 1 139 ? -33.907 8.577 52.184 1.00 73.88 139 LYS A CA 1
ATOM 1093 C C . LYS A 1 139 ? -33.197 7.610 51.229 1.00 73.88 139 LYS A C 1
ATOM 1095 O O . LYS A 1 139 ? -33.845 6.701 50.708 1.00 73.88 139 LYS A O 1
ATOM 1100 N N . PRO A 1 140 ? -31.895 7.792 50.977 1.00 71.50 140 PRO A N 1
ATOM 1101 C CA . PRO A 1 140 ? -31.148 6.897 50.108 1.00 71.50 140 PRO A CA 1
ATOM 1102 C C . PRO A 1 140 ? -30.902 5.559 50.817 1.00 71.50 140 PRO A C 1
ATOM 1104 O O . PRO A 1 140 ? -30.390 5.524 51.939 1.00 71.50 140 PRO A O 1
ATOM 1107 N N . ASP A 1 141 ? -31.247 4.453 50.159 1.00 81.50 141 ASP A N 1
ATOM 1108 C CA . ASP A 1 141 ? -30.871 3.106 50.598 1.00 81.50 141 ASP A CA 1
ATOM 1109 C C . ASP A 1 141 ? -29.417 2.832 50.186 1.00 81.50 141 ASP A C 1
ATOM 1111 O O . ASP A 1 141 ? -29.122 2.315 49.108 1.00 81.50 141 ASP A O 1
ATOM 1115 N N . ILE A 1 142 ? -28.497 3.241 51.060 1.00 80.62 142 ILE A N 1
ATOM 1116 C CA . ILE A 1 142 ? -27.048 3.176 50.841 1.00 80.62 142 ILE A CA 1
ATOM 1117 C C . ILE A 1 142 ? -26.555 1.742 50.595 1.00 80.62 142 ILE A C 1
ATOM 1119 O O . ILE A 1 142 ? -25.570 1.563 49.876 1.00 80.62 142 ILE A O 1
ATOM 1123 N N . ASP A 1 143 ? -27.209 0.729 51.164 1.00 82.44 143 ASP A N 1
ATOM 1124 C CA . ASP A 1 143 ? -26.784 -0.663 51.000 1.00 82.44 143 ASP A CA 1
ATOM 1125 C C . ASP A 1 143 ? -27.197 -1.212 49.629 1.00 82.44 143 ASP A C 1
ATOM 1127 O O . ASP A 1 143 ? -26.383 -1.866 48.971 1.00 82.44 143 ASP A O 1
ATOM 1131 N N . SER A 1 144 ? -28.390 -0.852 49.137 1.00 80.38 144 SER A N 1
ATOM 1132 C CA . SER A 1 144 ? -28.794 -1.158 47.754 1.00 80.38 144 SER A CA 1
ATOM 1133 C C . SER A 1 144 ? -27.880 -0.486 46.721 1.00 80.38 144 SER A C 1
ATOM 1135 O O . SER A 1 144 ? -27.358 -1.148 45.825 1.00 80.38 144 SER A O 1
ATOM 1137 N N . VAL A 1 145 ? -27.565 0.801 46.915 1.00 83.06 145 VAL A N 1
ATOM 1138 C CA . VAL A 1 145 ? -26.697 1.571 46.013 1.00 83.06 145 VAL A CA 1
ATOM 1139 C C . VAL A 1 145 ? -25.280 0.999 45.985 1.00 83.06 145 VAL A C 1
ATOM 1141 O O . VAL A 1 145 ? -24.667 0.921 44.922 1.00 83.06 145 VAL A O 1
ATOM 1144 N N . LYS A 1 146 ? -24.737 0.570 47.134 1.00 82.94 146 LYS A N 1
ATOM 1145 C CA . LYS A 1 146 ? -23.423 -0.094 47.191 1.00 82.94 146 LYS A CA 1
ATOM 1146 C C . LYS A 1 146 ? -23.403 -1.398 46.400 1.00 82.94 146 LYS A C 1
ATOM 1148 O O . LYS A 1 146 ? -22.407 -1.675 45.733 1.00 82.94 146 LYS A O 1
ATOM 1153 N N . MET A 1 147 ? -24.467 -2.193 46.490 1.00 85.31 147 MET A N 1
ATOM 1154 C CA . MET A 1 147 ? -24.573 -3.459 45.769 1.00 85.31 147 MET A CA 1
ATOM 1155 C C . MET A 1 147 ? -24.650 -3.230 44.256 1.00 85.31 147 MET A C 1
ATOM 1157 O O . MET A 1 147 ? -23.881 -3.835 43.510 1.00 85.31 147 MET A O 1
ATOM 1161 N N . ASP A 1 148 ? -25.484 -2.292 43.812 1.00 83.50 148 ASP A N 1
ATOM 1162 C CA . ASP A 1 148 ? -25.604 -1.941 42.396 1.00 83.50 148 ASP A CA 1
ATOM 1163 C C . ASP A 1 148 ? -24.305 -1.337 41.838 1.00 83.50 148 ASP A C 1
ATOM 1165 O O . ASP A 1 148 ? -23.883 -1.669 40.728 1.00 83.50 148 ASP A O 1
ATOM 1169 N N . LEU A 1 149 ? -23.604 -0.509 42.620 1.00 84.31 149 LEU A N 1
ATOM 1170 C CA . LEU A 1 149 ? -22.302 0.038 42.238 1.00 84.31 149 LEU A CA 1
ATOM 1171 C C . LEU A 1 149 ? -21.238 -1.066 42.096 1.00 84.31 149 LEU A C 1
ATOM 1173 O O . LEU A 1 149 ? -20.448 -1.033 41.153 1.00 84.31 149 LEU A O 1
ATOM 1177 N N . ALA A 1 150 ? -21.233 -2.068 42.981 1.00 85.44 150 ALA A N 1
ATOM 1178 C CA . ALA A 1 150 ? -20.317 -3.206 42.890 1.00 85.44 150 ALA A CA 1
ATOM 1179 C C . ALA A 1 150 ? -20.550 -4.040 41.617 1.00 85.44 150 ALA A C 1
ATOM 1181 O O . ALA A 1 150 ? -19.591 -4.440 40.954 1.00 85.44 150 ALA A O 1
ATOM 1182 N N . VAL A 1 151 ? -21.813 -4.245 41.230 1.00 86.50 151 VAL A N 1
ATOM 1183 C CA . VAL A 1 151 ? -22.167 -4.915 39.966 1.00 86.50 151 VAL A CA 1
ATOM 1184 C C . VAL A 1 151 ? -21.662 -4.115 38.762 1.00 86.50 151 VAL A C 1
ATOM 1186 O O . VAL A 1 151 ? -21.092 -4.681 37.830 1.00 86.50 151 VAL A O 1
ATOM 1189 N N . GLN A 1 152 ? -21.805 -2.790 38.786 1.00 85.69 152 GLN A N 1
ATOM 1190 C CA . GLN A 1 152 ? -21.347 -1.928 37.693 1.00 85.69 152 GLN A CA 1
ATOM 1191 C C . GLN A 1 152 ? -19.825 -1.890 37.551 1.00 85.69 152 GLN A C 1
ATOM 1193 O O . GLN A 1 152 ? -19.319 -1.895 36.429 1.00 85.69 152 GLN A O 1
ATOM 1198 N N . ILE A 1 153 ? -19.091 -1.909 38.668 1.00 85.75 153 ILE A N 1
ATOM 1199 C CA . ILE A 1 153 ? -17.628 -2.045 38.660 1.00 85.75 153 ILE A CA 1
ATOM 1200 C C . ILE A 1 153 ? -17.232 -3.360 37.979 1.00 85.75 153 ILE A C 1
ATOM 1202 O O . ILE A 1 153 ? -16.384 -3.347 37.090 1.00 85.75 153 ILE A O 1
ATOM 1206 N N . SER A 1 154 ? -17.905 -4.469 38.304 1.00 86.69 154 SER A N 1
ATOM 1207 C CA . SER A 1 154 ? -17.635 -5.765 37.669 1.00 86.69 154 SER A CA 1
ATOM 1208 C C . SER A 1 154 ? -17.890 -5.749 36.154 1.00 86.69 154 SER A C 1
ATOM 1210 O O . SER A 1 154 ? -17.072 -6.247 35.379 1.00 86.69 154 SER A O 1
ATOM 1212 N N . HIS A 1 155 ? -18.980 -5.124 35.697 1.00 85.50 155 HIS A N 1
ATOM 1213 C CA . HIS A 1 155 ? -19.242 -4.970 34.262 1.00 85.50 155 HIS A CA 1
ATOM 1214 C C . HIS A 1 155 ? -18.194 -4.088 33.564 1.00 85.50 155 HIS A C 1
ATOM 1216 O O . HIS A 1 155 ? -17.753 -4.415 32.461 1.00 85.50 155 HIS A O 1
ATOM 1222 N N . ALA A 1 156 ? -17.759 -2.995 34.197 1.00 85.94 156 ALA A N 1
ATOM 1223 C CA . ALA A 1 156 ? -16.702 -2.141 33.662 1.00 85.94 156 ALA A CA 1
ATOM 1224 C C . ALA A 1 156 ? -15.368 -2.895 33.535 1.00 85.94 156 ALA A C 1
ATOM 1226 O O . ALA A 1 156 ? -14.693 -2.780 32.511 1.00 85.94 156 ALA A O 1
ATOM 1227 N N . GLU A 1 157 ? -15.011 -3.713 34.528 1.00 87.44 157 GLU A N 1
ATOM 1228 C CA . GLU A 1 157 ? -13.821 -4.570 34.490 1.00 87.44 157 GLU A CA 1
ATOM 1229 C C . GLU A 1 157 ? -13.868 -5.571 33.331 1.00 87.44 157 GLU A C 1
ATOM 1231 O O . GLU A 1 157 ? -12.875 -5.723 32.618 1.00 87.44 157 GLU A O 1
ATOM 1236 N N . GLN A 1 158 ? -15.022 -6.193 33.074 1.00 84.38 158 GLN A N 1
ATOM 1237 C CA . GLN A 1 158 ? -15.197 -7.096 31.931 1.00 84.38 158 GLN A CA 1
ATOM 1238 C C . GLN A 1 158 ? -15.044 -6.376 30.584 1.00 84.38 158 GLN A C 1
ATOM 1240 O O . GLN A 1 158 ? -14.393 -6.893 29.676 1.00 84.38 158 GLN A O 1
ATOM 1245 N N . ILE A 1 159 ? -15.600 -5.167 30.446 1.00 84.50 159 ILE A N 1
ATOM 1246 C CA . ILE A 1 159 ? -15.437 -4.352 29.231 1.00 84.50 159 ILE A CA 1
ATOM 1247 C C . ILE A 1 159 ? -13.957 -4.007 29.017 1.00 84.50 159 ILE A C 1
ATOM 1249 O O . ILE A 1 159 ? -13.453 -4.123 27.899 1.00 84.50 159 ILE A O 1
ATOM 1253 N N . MET A 1 160 ? -13.247 -3.616 30.081 1.00 82.12 160 MET A N 1
ATOM 1254 C CA . MET A 1 160 ? -11.818 -3.303 30.012 1.00 82.12 160 MET A CA 1
ATOM 1255 C C . MET A 1 160 ? -10.963 -4.527 29.672 1.00 82.12 160 MET A C 1
ATOM 1257 O O . MET A 1 160 ? -10.026 -4.400 28.884 1.00 82.12 160 MET A O 1
ATOM 1261 N N . ALA A 1 161 ? -11.283 -5.700 30.225 1.00 83.12 161 ALA A N 1
ATOM 1262 C CA . ALA A 1 161 ? -10.605 -6.951 29.897 1.00 83.12 161 ALA A CA 1
ATOM 1263 C C . ALA A 1 161 ? -10.762 -7.290 28.406 1.00 83.12 161 ALA A C 1
ATOM 1265 O O . ALA A 1 161 ? -9.765 -7.443 27.705 1.00 83.12 161 ALA A O 1
ATOM 1266 N N . ASN A 1 162 ? -11.993 -7.254 27.888 1.00 80.19 162 ASN A N 1
ATOM 1267 C CA . ASN A 1 162 ? -12.265 -7.509 26.471 1.00 80.19 162 ASN A CA 1
ATOM 1268 C C . ASN A 1 162 ? -11.544 -6.513 25.545 1.00 80.19 162 ASN A C 1
ATOM 1270 O O . ASN A 1 162 ? -11.048 -6.885 24.483 1.00 80.19 162 ASN A O 1
ATOM 1274 N N . PHE A 1 163 ? -11.469 -5.237 25.936 1.00 80.19 163 PHE A N 1
ATOM 1275 C CA . PHE A 1 163 ? -10.752 -4.221 25.164 1.00 80.19 163 PHE A CA 1
ATOM 1276 C C . PHE A 1 163 ? -9.236 -4.449 25.166 1.00 80.19 163 PHE A C 1
ATOM 1278 O O . PHE A 1 163 ? -8.564 -4.215 24.160 1.00 80.19 163 PHE A O 1
ATOM 1285 N N . ARG A 1 164 ? -8.683 -4.914 26.289 1.00 80.12 164 ARG A N 1
ATOM 1286 C CA . ARG A 1 164 ? -7.267 -5.262 26.399 1.00 80.12 164 ARG A CA 1
ATOM 1287 C C . ARG A 1 164 ? -6.919 -6.455 25.513 1.00 80.12 164 ARG A C 1
ATOM 1289 O O . ARG A 1 164 ? -5.921 -6.374 24.802 1.00 80.12 164 ARG A O 1
ATOM 1296 N N . ASP A 1 165 ? -7.754 -7.488 25.507 1.00 77.12 165 ASP A N 1
ATOM 1297 C CA . ASP A 1 165 ? -7.568 -8.674 24.664 1.00 77.12 165 ASP A CA 1
ATOM 1298 C C . ASP A 1 165 ? -7.634 -8.309 23.175 1.00 77.12 165 ASP A C 1
ATOM 1300 O O . ASP A 1 165 ? -6.777 -8.708 22.388 1.00 77.12 165 ASP A O 1
ATOM 1304 N N . LEU A 1 166 ? -8.587 -7.454 22.794 1.00 73.00 166 LEU A N 1
ATOM 1305 C CA . LEU A 1 166 ? -8.687 -6.899 21.444 1.00 73.00 166 LEU A CA 1
ATOM 1306 C C . LEU A 1 166 ? -7.429 -6.118 21.037 1.00 73.00 166 LEU A C 1
ATOM 1308 O O . LEU A 1 166 ? -6.909 -6.289 19.936 1.00 73.00 166 LEU A O 1
ATOM 1312 N N . ASN A 1 167 ? -6.950 -5.231 21.909 1.00 70.81 167 ASN A N 1
ATOM 1313 C CA . ASN A 1 167 ? -5.770 -4.420 21.625 1.00 70.81 167 ASN A CA 1
ATOM 1314 C C . ASN A 1 167 ? -4.514 -5.297 21.509 1.00 70.81 167 ASN A C 1
ATOM 1316 O O . ASN A 1 167 ? -3.671 -5.061 20.647 1.00 70.81 167 ASN A O 1
ATOM 1320 N N . GLN A 1 168 ? -4.415 -6.343 22.334 1.00 75.38 168 GLN A N 1
ATOM 1321 C CA . GLN A 1 168 ? -3.340 -7.325 22.257 1.00 75.38 168 GLN A CA 1
ATOM 1322 C C . GLN A 1 168 ? -3.381 -8.104 20.935 1.00 75.38 168 GLN A C 1
ATOM 1324 O O . GLN A 1 168 ? -2.355 -8.171 20.264 1.00 75.38 168 GLN A O 1
ATOM 1329 N N . ALA A 1 169 ? -4.555 -8.572 20.497 1.00 68.81 169 ALA A N 1
ATOM 1330 C CA . ALA A 1 169 ? -4.719 -9.231 19.199 1.00 68.81 169 ALA A CA 1
ATOM 1331 C C . ALA A 1 169 ? -4.276 -8.331 18.026 1.00 68.81 169 ALA A C 1
ATOM 1333 O O . ALA A 1 169 ? -3.532 -8.758 17.150 1.00 68.81 169 ALA A O 1
ATOM 1334 N N . ILE A 1 170 ? -4.630 -7.039 18.047 1.00 66.44 170 ILE A N 1
ATOM 1335 C CA . ILE A 1 170 ? -4.212 -6.067 17.014 1.00 66.44 170 ILE A CA 1
ATOM 1336 C C . ILE A 1 170 ? -2.690 -5.825 17.013 1.00 66.44 170 ILE A C 1
ATOM 1338 O O . ILE A 1 170 ? -2.106 -5.530 15.965 1.00 66.44 170 ILE A O 1
ATOM 1342 N N . VAL A 1 171 ? -2.039 -5.889 18.177 1.00 68.06 171 VAL A N 1
ATOM 1343 C CA . VAL A 1 171 ? -0.587 -5.689 18.313 1.00 68.06 171 VAL A CA 1
ATOM 1344 C C . VAL A 1 171 ? 0.195 -6.941 17.914 1.00 68.06 171 VAL A C 1
ATOM 1346 O O . VAL A 1 171 ? 1.251 -6.808 17.296 1.00 68.06 171 VAL A O 1
ATOM 1349 N N . GLU A 1 172 ? -0.309 -8.130 18.235 1.00 65.31 172 GLU A N 1
ATOM 1350 C CA . GLU A 1 172 ? 0.341 -9.409 17.930 1.00 65.31 172 GLU A CA 1
ATOM 1351 C C . GLU A 1 172 ? 0.138 -9.836 16.466 1.00 65.31 172 GLU A C 1
ATOM 1353 O O . GLU A 1 172 ? 1.087 -10.284 15.828 1.00 65.31 172 GLU A O 1
ATOM 1358 N N . GLU A 1 173 ? -1.038 -9.606 15.873 1.00 60.81 173 GLU A N 1
ATOM 1359 C CA . GLU A 1 173 ? -1.356 -9.993 14.485 1.00 60.81 173 GLU A CA 1
ATOM 1360 C C . GLU A 1 173 ? -0.948 -8.917 13.452 1.00 60.81 173 GLU A C 1
ATOM 1362 O O . GLU A 1 173 ? -1.480 -8.842 12.350 1.00 60.81 173 GLU A O 1
ATOM 1367 N N . ARG A 1 174 ? 0.049 -8.075 13.758 1.00 56.66 174 ARG A N 1
ATOM 1368 C CA . ARG A 1 174 ? 0.574 -7.035 12.841 1.00 56.66 174 ARG A CA 1
ATOM 1369 C C . ARG A 1 174 ? 1.031 -7.570 11.473 1.00 56.66 174 ARG A C 1
ATOM 1371 O O . ARG A 1 174 ? 1.122 -6.779 10.533 1.00 56.66 174 ARG A O 1
ATOM 1378 N N . GLU A 1 175 ? 1.319 -8.868 11.352 1.00 54.09 175 GLU A N 1
ATOM 1379 C CA . GLU A 1 175 ? 1.798 -9.492 10.109 1.00 54.09 175 GLU A CA 1
ATOM 1380 C C . GLU A 1 175 ? 0.716 -10.285 9.341 1.00 54.09 175 GLU A C 1
ATOM 1382 O O . GLU A 1 175 ? 0.786 -10.383 8.110 1.00 54.09 175 GLU A O 1
ATOM 1387 N N . GLU A 1 176 ? -0.351 -10.752 10.002 1.00 54.34 176 GLU A N 1
ATOM 1388 C CA . GLU A 1 176 ? -1.403 -11.585 9.399 1.00 54.34 176 GLU A CA 1
ATOM 1389 C C . GLU A 1 176 ? -2.806 -11.003 9.618 1.00 54.34 176 GLU A C 1
ATOM 1391 O O . GLU A 1 176 ? -3.082 -10.348 10.612 1.00 54.34 176 GLU A O 1
ATOM 1396 N N . ILE A 1 177 ? -3.721 -11.212 8.660 1.00 58.28 177 ILE A N 1
ATOM 1397 C CA . ILE A 1 177 ? -5.116 -10.767 8.821 1.00 58.28 177 ILE A CA 1
ATOM 1398 C C . ILE A 1 177 ? -5.689 -11.483 10.049 1.00 58.28 177 ILE A C 1
ATOM 1400 O O . ILE A 1 177 ? -5.720 -12.721 10.015 1.00 58.28 177 ILE A O 1
ATOM 1404 N N . PRO A 1 178 ? -6.145 -10.754 11.081 1.00 62.44 178 PRO A N 1
ATOM 1405 C CA . PRO A 1 178 ? -6.396 -11.389 12.363 1.00 62.44 178 PRO A CA 1
ATOM 1406 C C . PRO A 1 178 ? -7.572 -12.382 12.265 1.00 62.44 178 PRO A C 1
ATOM 1408 O O . PRO A 1 178 ? -8.498 -12.173 11.477 1.00 62.44 178 PRO A O 1
ATOM 1411 N N . VAL A 1 179 ? -7.545 -13.504 12.993 1.00 59.47 179 VAL A N 1
ATOM 1412 C CA . VAL A 1 179 ? -8.452 -14.652 12.720 1.00 59.47 179 VAL A CA 1
ATOM 1413 C C . VAL A 1 179 ? -9.936 -14.271 12.806 1.00 59.47 179 VAL A C 1
ATOM 1415 O O . VAL A 1 179 ? -10.726 -14.652 11.942 1.00 59.47 179 VAL A O 1
ATOM 1418 N N . ALA A 1 180 ? -10.301 -13.420 13.767 1.00 59.88 180 ALA A N 1
ATOM 1419 C CA . ALA A 1 180 ? -11.662 -12.898 13.917 1.00 59.88 180 ALA A CA 1
ATOM 1420 C C . ALA A 1 180 ? -12.159 -12.088 12.696 1.00 59.88 180 ALA A C 1
ATOM 1422 O O . ALA A 1 180 ? -13.364 -11.955 12.492 1.00 59.88 180 ALA A O 1
ATOM 1423 N N . TYR A 1 181 ? -11.247 -11.563 11.869 1.00 60.31 181 TYR A N 1
ATOM 1424 C CA . TYR A 1 181 ? -11.566 -10.836 10.637 1.00 60.31 181 TYR A CA 1
ATOM 1425 C C . TYR A 1 181 ? -11.879 -11.793 9.484 1.00 60.31 181 TYR A C 1
ATOM 1427 O O . TYR A 1 181 ? -12.693 -11.459 8.625 1.00 60.31 181 TYR A O 1
ATOM 1435 N N . ARG A 1 182 ? -11.272 -12.991 9.456 1.00 60.00 182 ARG A N 1
ATOM 1436 C CA . ARG A 1 182 ? -11.588 -14.016 8.443 1.00 60.00 182 ARG A CA 1
ATOM 1437 C C . ARG A 1 182 ? -13.030 -14.490 8.581 1.00 60.00 182 ARG A C 1
ATOM 1439 O O . ARG A 1 182 ? -13.723 -14.595 7.574 1.00 60.00 182 ARG A O 1
ATOM 1446 N N . ASP A 1 183 ? -13.490 -14.672 9.816 1.00 61.50 183 ASP A N 1
ATOM 1447 C CA . ASP A 1 183 ? -14.864 -15.091 10.102 1.00 61.50 183 ASP A CA 1
ATOM 1448 C C . ASP A 1 183 ? -15.905 -14.056 9.635 1.00 61.50 183 ASP A C 1
ATOM 1450 O O . ASP A 1 183 ? -16.994 -14.439 9.204 1.00 61.50 183 ASP A O 1
ATOM 1454 N N . PHE A 1 184 ? -15.567 -12.757 9.652 1.00 58.47 184 PHE A N 1
ATOM 1455 C CA . PHE A 1 184 ? -16.423 -11.688 9.117 1.00 58.47 184 PHE A CA 1
ATOM 1456 C C . PHE A 1 184 ? -16.563 -11.752 7.588 1.00 58.47 184 PHE A C 1
ATOM 1458 O O . PHE A 1 184 ? -17.642 -11.496 7.067 1.00 58.47 184 PHE A O 1
ATOM 1465 N N . LEU A 1 185 ? -15.506 -12.131 6.862 1.00 54.59 185 LEU A N 1
ATOM 1466 C CA . LEU A 1 185 ? -15.548 -12.269 5.398 1.00 54.59 185 LEU A CA 1
ATOM 1467 C C . LEU A 1 185 ? -16.382 -13.471 4.935 1.00 54.59 185 LEU A C 1
ATOM 1469 O O . LEU A 1 185 ? -16.882 -13.481 3.812 1.00 54.59 185 LEU A O 1
ATOM 1473 N N . THR A 1 186 ? -16.506 -14.496 5.778 1.00 57.47 186 THR A N 1
ATOM 1474 C CA . THR A 1 186 ? -17.272 -15.716 5.483 1.00 57.47 186 THR A CA 1
ATOM 1475 C C . THR A 1 186 ? -18.741 -15.658 5.902 1.00 57.47 186 THR A C 1
ATOM 1477 O O . THR A 1 186 ? -19.452 -16.642 5.686 1.00 57.47 186 THR A O 1
ATOM 1480 N N . ARG A 1 187 ? -19.197 -14.557 6.513 1.00 46.88 187 ARG A N 1
ATOM 1481 C CA . ARG A 1 187 ? -20.553 -14.423 7.059 1.00 46.88 187 ARG A CA 1
ATOM 1482 C C . ARG A 1 187 ? -21.490 -13.605 6.177 1.00 46.88 187 ARG A C 1
ATOM 1484 O O . ARG A 1 187 ? -21.038 -12.610 5.576 1.00 46.88 187 ARG A O 1
#

Radius of gyration: 37.76 Å; chains: 1; bounding box: 70×35×103 Å

pLDDT: mean 71.76, std 11.21, range [43.16, 89.0]

Secondary structure (DSSP, 8-state):
-HHHHHHHHHHHH----SSSHHHHHHHHHHHHHHHHHHHHHHHHHHHHHHHHHHHHHT---HHHHHHHHHHHHHHHHHHHHHHHHHHHHHHHHHHHHHHHHHHHHHHHHHHHHHHHHHHHHHHHHHHHHHHHHHHTSSS--HHHHHHHHHHHHHHHHHHHHHHHHHHHHHHHTSSS--HHHHHHHT-